Protein AF-A0A7J8HAM9-F1 (afdb_monomer_lite)

Organism: Molossus molossus (NCBI:txid27622)

Structure (mmCIF, N/CA/C/O backbone):
data_AF-A0A7J8HAM9-F1
#
_entry.id   AF-A0A7J8HAM9-F1
#
loop_
_atom_site.group_PDB
_atom_site.id
_atom_site.type_symbol
_atom_site.label_atom_id
_atom_site.label_alt_id
_atom_site.label_comp_id
_atom_site.label_asym_id
_atom_site.label_entity_id
_atom_site.label_seq_id
_atom_site.pdbx_PDB_ins_code
_atom_site.Cartn_x
_atom_site.Cartn_y
_atom_site.Cartn_z
_atom_site.occupancy
_atom_site.B_iso_or_equiv
_atom_site.auth_seq_id
_atom_site.auth_comp_id
_atom_site.auth_asym_id
_atom_site.auth_atom_id
_atom_site.pdbx_PDB_model_num
ATOM 1 N N . MET A 1 1 ? -16.760 10.855 92.119 1.00 42.69 1 MET A N 1
ATOM 2 C CA . MET A 1 1 ? -16.234 11.493 90.898 1.00 42.69 1 MET A CA 1
ATOM 3 C C . MET A 1 1 ? -17.392 11.465 89.908 1.00 42.69 1 MET A C 1
ATOM 5 O O . MET A 1 1 ? -17.588 10.435 89.283 1.00 42.69 1 MET A O 1
ATOM 9 N N . GLU A 1 2 ? -18.397 12.347 90.014 1.00 38.19 2 GLU A N 1
ATOM 10 C CA . GLU A 1 2 ? -18.371 13.800 89.677 1.00 38.19 2 GLU A CA 1
ATOM 11 C C . GLU A 1 2 ? -17.755 13.978 88.279 1.00 38.19 2 GLU A C 1
ATOM 13 O O . GLU A 1 2 ? -16.608 13.588 88.097 1.00 38.19 2 GLU A O 1
ATOM 18 N N . ASP A 1 3 ? -18.491 14.339 87.221 1.00 37.34 3 ASP A N 1
ATOM 19 C CA . ASP A 1 3 ? -19.250 15.586 86.974 1.00 37.34 3 ASP A CA 1
ATOM 20 C C . ASP A 1 3 ? -20.309 15.315 85.858 1.00 37.34 3 ASP A C 1
ATOM 22 O O . ASP A 1 3 ? -20.017 14.573 84.922 1.00 37.34 3 ASP A O 1
ATOM 26 N N . SER A 1 4 ? -21.604 15.663 85.957 1.00 40.12 4 SER A N 1
ATOM 27 C CA . SER A 1 4 ? -22.236 16.968 85.622 1.00 40.12 4 SER A CA 1
ATOM 28 C C . SER A 1 4 ? -21.723 17.568 84.291 1.00 40.12 4 SER A C 1
ATOM 30 O O . SER A 1 4 ? -20.532 17.758 84.128 1.00 40.12 4 SER A O 1
ATOM 32 N N . THR A 1 5 ? -22.495 17.954 83.264 1.00 40.59 5 THR A N 1
ATOM 33 C CA . THR A 1 5 ? -23.716 18.774 83.263 1.00 40.59 5 THR A CA 1
ATOM 34 C C . THR A 1 5 ? -24.295 18.871 81.822 1.00 40.59 5 THR A C 1
ATOM 36 O O . THR A 1 5 ? -23.540 19.082 80.880 1.00 40.59 5 THR A O 1
ATOM 39 N N . ARG A 1 6 ? -25.635 18.834 81.712 1.00 35.69 6 ARG A N 1
ATOM 40 C CA . ARG A 1 6 ? -26.544 19.753 80.970 1.00 35.69 6 ARG A CA 1
ATOM 41 C C . ARG A 1 6 ? -26.672 19.775 79.428 1.00 35.69 6 ARG A C 1
ATOM 43 O O . ARG A 1 6 ? -25.802 20.242 78.707 1.00 35.69 6 ARG A O 1
ATOM 50 N N . ASP A 1 7 ? -27.890 19.403 79.016 1.00 35.72 7 ASP A N 1
ATOM 51 C CA . ASP A 1 7 ? -28.818 19.969 78.016 1.00 35.72 7 ASP A CA 1
ATOM 52 C C . ASP A 1 7 ? -28.289 20.802 76.839 1.00 35.72 7 ASP A C 1
ATOM 54 O O . ASP A 1 7 ? -27.734 21.886 77.013 1.00 35.72 7 ASP A O 1
ATOM 58 N N . THR A 1 8 ? -28.713 20.432 75.626 1.00 34.09 8 THR A N 1
ATOM 59 C CA . THR A 1 8 ? -29.493 21.354 74.777 1.00 34.09 8 THR A CA 1
ATOM 60 C C . THR A 1 8 ? -30.215 20.614 73.653 1.00 34.09 8 THR A C 1
ATOM 62 O O . THR A 1 8 ? -29.614 19.934 72.826 1.00 34.09 8 THR A O 1
ATOM 65 N N . GLU A 1 9 ? -31.534 20.789 73.618 1.00 41.97 9 GLU A N 1
ATOM 66 C CA . GLU A 1 9 ? -32.383 20.534 72.460 1.00 41.97 9 GLU A CA 1
ATOM 67 C C . GLU A 1 9 ? -31.859 21.298 71.238 1.00 41.97 9 GLU A C 1
ATOM 69 O O . GLU A 1 9 ? -31.551 22.488 71.336 1.00 41.97 9 GLU A O 1
ATOM 74 N N . LYS A 1 10 ? -31.860 20.661 70.063 1.00 33.38 10 LYS A N 1
ATOM 75 C CA . LYS A 1 10 ? -32.144 21.355 68.803 1.00 33.38 10 LYS A CA 1
ATOM 76 C C . LYS A 1 10 ? -32.632 20.370 67.750 1.00 33.38 10 LYS A C 1
ATOM 78 O O . LYS A 1 10 ? -31.925 19.474 67.308 1.00 33.38 10 LYS A O 1
ATOM 83 N N . ALA A 1 11 ? -33.889 20.572 67.379 1.00 37.72 11 ALA A N 1
ATOM 84 C CA . ALA A 1 11 ? -34.556 19.933 66.268 1.00 37.72 11 ALA A CA 1
ATOM 85 C C . ALA A 1 11 ? -33.818 20.226 64.955 1.00 37.72 11 ALA A C 1
ATOM 87 O O . ALA A 1 11 ? -33.857 21.350 64.453 1.00 37.72 11 ALA A O 1
ATOM 88 N N . GLU A 1 12 ? -33.209 19.208 64.356 1.00 31.58 12 GLU A N 1
ATOM 89 C CA . GLU A 1 12 ? -32.809 19.272 62.955 1.00 31.58 12 GLU A CA 1
ATOM 90 C C . GLU A 1 12 ? -33.964 18.779 62.087 1.00 31.58 12 GLU A C 1
ATOM 92 O O . GLU A 1 12 ? -34.188 17.588 61.863 1.00 31.58 12 GLU A O 1
ATOM 97 N N . LYS A 1 13 ? -34.738 19.754 61.603 1.00 32.41 13 LYS A N 1
ATOM 98 C CA . LYS A 1 13 ? -35.589 19.604 60.426 1.00 32.41 13 LYS A CA 1
ATOM 99 C C . LYS A 1 13 ? -34.725 19.048 59.289 1.00 32.41 13 LYS A C 1
ATOM 101 O O . LYS A 1 13 ? -33.926 19.787 58.719 1.00 32.41 13 LYS A O 1
ATOM 106 N N . LYS A 1 14 ? -34.923 17.777 58.926 1.00 31.97 14 LYS A N 1
ATOM 107 C CA . LYS A 1 14 ? -34.474 17.242 57.636 1.00 31.97 14 LYS A CA 1
ATOM 108 C C . LYS A 1 14 ? -35.127 18.078 56.537 1.00 31.97 14 LYS A C 1
ATOM 110 O O . LYS A 1 14 ? -36.325 17.945 56.279 1.00 31.97 14 LYS A O 1
ATOM 115 N N . LYS A 1 15 ? -34.352 18.982 55.936 1.00 30.62 15 LYS A N 1
ATOM 116 C CA . LYS A 1 15 ? -34.692 19.588 54.652 1.00 30.62 15 LYS A CA 1
ATOM 117 C C . LYS A 1 15 ? -34.837 18.435 53.661 1.00 30.62 15 LYS A C 1
ATOM 119 O O . LYS A 1 15 ? -33.924 17.634 53.506 1.00 30.62 15 LYS A O 1
ATOM 124 N N . LYS A 1 16 ? -36.025 18.302 53.070 1.00 34.00 16 LYS A N 1
ATOM 125 C CA . LYS A 1 16 ? -36.176 17.565 51.820 1.00 34.00 16 LYS A CA 1
ATOM 126 C C . LYS A 1 16 ? -35.437 18.396 50.784 1.00 34.00 16 LYS A C 1
ATOM 128 O O . LYS A 1 16 ? -35.919 19.470 50.434 1.00 34.00 16 LYS A O 1
ATOM 133 N N . ASP A 1 17 ? -34.278 17.923 50.360 1.00 35.88 17 ASP A N 1
ATOM 134 C CA . ASP A 1 17 ? -33.659 18.403 49.138 1.00 35.88 17 ASP A CA 1
ATOM 135 C C . ASP A 1 17 ? -34.571 17.939 47.994 1.00 35.88 17 ASP A C 1
ATOM 137 O O . ASP A 1 17 ? -34.551 16.787 47.566 1.00 35.88 17 ASP A O 1
ATOM 141 N N . GLN A 1 18 ? -35.498 18.815 47.603 1.00 38.44 18 GLN A N 1
ATOM 142 C CA . GLN A 1 18 ? -36.056 18.793 46.260 1.00 38.44 18 GLN A CA 1
ATOM 143 C C . GLN A 1 18 ? -34.901 19.200 45.349 1.00 38.44 18 GLN A C 1
ATOM 145 O O . GLN A 1 18 ? -34.591 20.382 45.229 1.00 38.44 18 GLN A O 1
ATOM 150 N N . GLU A 1 19 ? -34.210 18.216 44.777 1.00 41.41 19 GLU A N 1
ATOM 151 C CA . GLU A 1 19 ? -33.471 18.453 43.543 1.00 41.41 19 GLU A CA 1
ATOM 152 C C . GLU A 1 19 ? -34.518 18.776 42.478 1.00 41.41 19 GLU A C 1
ATOM 154 O O . GLU A 1 19 ? -35.181 17.889 41.936 1.00 41.41 19 GLU A O 1
ATOM 159 N N . ASP A 1 20 ? -34.728 20.072 42.251 1.00 40.44 20 ASP A N 1
ATOM 160 C CA . ASP A 1 20 ? -35.419 20.541 41.062 1.00 40.44 20 ASP A CA 1
ATOM 161 C C . ASP A 1 20 ? -34.669 19.992 39.837 1.00 40.44 20 ASP A C 1
ATOM 163 O O . ASP A 1 20 ? -33.429 20.010 39.821 1.00 40.44 20 ASP A O 1
ATOM 167 N N . PRO A 1 21 ? -35.376 19.484 38.810 1.00 50.94 21 PRO A N 1
ATOM 168 C CA . PRO A 1 21 ? -34.732 19.069 37.578 1.00 50.94 21 PRO A CA 1
ATOM 169 C C . PRO A 1 21 ? -33.928 20.254 37.054 1.00 50.94 21 PRO A C 1
ATOM 171 O O . PRO A 1 21 ? -34.461 21.355 36.907 1.00 50.94 21 PRO A O 1
ATOM 174 N N . VAL A 1 22 ? -32.639 20.038 36.794 1.00 46.47 22 VAL A N 1
ATOM 175 C CA . VAL A 1 22 ? -31.820 21.008 36.072 1.00 46.47 22 VAL A CA 1
ATOM 176 C C . VAL A 1 22 ? -32.356 21.048 34.647 1.00 46.47 22 VAL A C 1
ATOM 178 O O . VAL A 1 22 ? -31.882 20.342 33.758 1.00 46.47 22 VAL A O 1
ATOM 181 N N . ASP A 1 23 ? -33.391 21.855 34.444 1.00 46.25 23 ASP A N 1
ATOM 182 C CA . ASP A 1 23 ? -33.820 22.268 33.128 1.00 46.25 23 ASP A CA 1
ATOM 183 C C . ASP A 1 23 ? -32.661 23.077 32.557 1.00 46.25 23 ASP A C 1
ATOM 185 O O . ASP A 1 23 ? -32.348 24.184 33.004 1.00 46.25 23 ASP A O 1
ATOM 189 N N . ALA A 1 24 ? -31.965 22.483 31.590 1.00 43.94 24 ALA A N 1
ATOM 190 C CA . ALA A 1 24 ? -31.035 23.212 30.757 1.00 43.94 24 ALA A CA 1
ATOM 191 C C . ALA A 1 24 ? -31.836 24.318 30.061 1.00 43.94 24 ALA A C 1
ATOM 193 O O . ALA A 1 24 ? -32.532 24.074 29.076 1.00 43.94 24 ALA A O 1
ATOM 194 N N . ILE A 1 25 ? -31.772 25.534 30.607 1.00 48.38 25 ILE A N 1
ATOM 195 C CA . ILE A 1 25 ? -32.298 26.730 29.960 1.00 48.38 25 ILE A CA 1
ATOM 196 C C . ILE A 1 25 ? -31.414 26.953 28.735 1.00 48.38 25 ILE A C 1
ATOM 198 O O . ILE A 1 25 ? -30.360 27.587 28.801 1.00 48.38 25 ILE A O 1
ATOM 202 N N . ALA A 1 26 ? -31.825 26.363 27.614 1.00 46.47 26 ALA A N 1
ATOM 203 C CA . ALA A 1 26 ? -31.306 26.730 26.314 1.00 46.47 26 ALA A CA 1
ATOM 204 C C . ALA A 1 26 ? -31.593 28.228 26.108 1.00 46.47 26 ALA A C 1
ATOM 206 O O . ALA A 1 26 ? -32.673 28.696 26.493 1.00 46.47 26 ALA A O 1
ATOM 207 N N . PRO A 1 27 ? -30.655 29.003 25.536 1.00 46.44 27 PRO A N 1
ATOM 208 C CA . PRO A 1 27 ? -30.905 30.397 25.213 1.00 46.44 27 PRO A CA 1
ATOM 209 C C . PRO A 1 27 ? -32.194 30.495 24.397 1.00 46.44 27 PRO A C 1
ATOM 211 O O . PRO A 1 27 ? -32.297 29.894 23.328 1.00 46.44 27 PRO A O 1
ATOM 214 N N . ALA A 1 28 ? -33.179 31.242 24.894 1.00 44.94 28 ALA A N 1
ATOM 215 C CA . ALA A 1 28 ? -34.362 31.591 24.124 1.00 44.94 28 ALA A CA 1
ATOM 216 C C . ALA A 1 28 ? -33.941 32.597 23.049 1.00 44.94 28 ALA A C 1
ATOM 218 O O . ALA A 1 28 ? -34.131 33.805 23.190 1.00 44.94 28 ALA A O 1
ATOM 219 N N . ILE A 1 29 ? -33.304 32.108 21.984 1.00 45.91 29 ILE A N 1
ATOM 220 C CA . ILE A 1 29 ? -33.153 32.900 20.776 1.00 45.91 29 ILE A CA 1
ATOM 221 C C . ILE A 1 29 ? -34.553 32.937 20.164 1.00 45.91 29 ILE A C 1
ATOM 223 O O . ILE A 1 29 ? -35.005 31.989 19.525 1.00 45.91 29 ILE A O 1
ATOM 227 N N . ASN A 1 30 ? -35.286 34.011 20.451 1.00 47.69 30 ASN A N 1
ATOM 228 C CA . ASN A 1 30 ? -36.550 34.326 19.802 1.00 47.69 30 ASN A CA 1
ATOM 229 C C . ASN A 1 30 ? -36.269 34.674 18.325 1.00 47.69 30 ASN A C 1
ATOM 231 O O . ASN A 1 30 ? -36.188 35.842 17.967 1.00 47.69 30 ASN A O 1
ATOM 235 N N . ILE A 1 31 ? -36.037 33.656 17.487 1.00 51.62 31 ILE A N 1
ATOM 236 C CA . ILE A 1 31 ? -35.823 33.779 16.027 1.00 51.62 31 ILE A CA 1
ATOM 237 C C . ILE A 1 31 ? -37.159 33.634 15.273 1.00 51.62 31 ILE A C 1
ATOM 239 O O . ILE A 1 31 ? -37.212 33.756 14.054 1.00 51.62 31 ILE A O 1
ATOM 243 N N . GLN A 1 32 ? -38.280 33.402 15.967 1.00 51.34 32 GLN A N 1
ATOM 244 C CA . GLN A 1 32 ? -39.583 33.300 15.297 1.00 51.34 32 GLN A CA 1
ATOM 245 C C . GLN A 1 32 ? -39.976 34.605 14.585 1.00 51.34 32 GLN A C 1
ATOM 247 O O . GLN A 1 32 ? -40.635 34.551 13.549 1.00 51.34 32 GLN A O 1
ATOM 252 N N . ASP A 1 33 ? -39.490 35.758 15.059 1.00 48.19 33 ASP A N 1
ATOM 253 C CA . ASP A 1 33 ? -39.736 37.054 14.416 1.00 48.19 33 ASP A CA 1
ATOM 254 C C . ASP A 1 33 ? -38.999 37.221 13.065 1.00 48.19 33 ASP A C 1
ATOM 256 O O . ASP A 1 33 ? -39.434 38.013 12.229 1.00 48.19 33 ASP A O 1
ATOM 260 N N . GLU A 1 34 ? -37.937 36.448 12.789 1.00 50.53 34 GLU A N 1
ATOM 261 C CA . GLU A 1 34 ? -37.230 36.463 11.492 1.00 50.53 34 GLU A CA 1
ATOM 262 C C . GLU A 1 34 ? -37.712 35.382 10.510 1.00 50.53 34 GLU A C 1
ATOM 264 O O . GLU A 1 34 ? -37.498 35.523 9.307 1.00 50.53 34 GLU A O 1
ATOM 269 N N . GLN A 1 35 ? -38.427 34.347 10.974 1.00 52.91 35 GLN A N 1
ATOM 270 C CA . GLN A 1 35 ? -38.908 33.242 10.124 1.00 52.91 35 GLN A CA 1
ATOM 271 C C . GLN A 1 35 ? -39.905 33.682 9.034 1.00 52.91 35 GLN A C 1
ATOM 273 O O . GLN A 1 35 ? -40.082 32.977 8.042 1.00 52.91 35 GLN A O 1
ATOM 278 N N . PHE A 1 36 ? -40.536 34.852 9.186 1.00 49.66 36 PHE A N 1
ATOM 279 C CA . PHE A 1 36 ? -41.524 35.382 8.237 1.00 49.66 36 PHE A CA 1
ATOM 280 C C . PHE A 1 36 ? -41.004 36.512 7.339 1.00 49.66 36 PHE A C 1
ATOM 282 O O . PHE A 1 36 ? -41.727 36.965 6.445 1.00 49.66 36 PHE A O 1
ATOM 289 N N . ALA A 1 37 ? -39.763 36.970 7.527 1.00 58.84 37 ALA A N 1
ATOM 290 C CA . ALA A 1 37 ? -39.162 37.948 6.631 1.00 58.84 37 ALA A CA 1
ATOM 291 C C . ALA A 1 37 ? -38.675 37.237 5.360 1.00 58.84 37 ALA A C 1
ATOM 293 O O . ALA A 1 37 ? -37.801 36.374 5.409 1.00 58.84 37 ALA A O 1
ATOM 294 N N . GLY A 1 38 ? -39.230 37.589 4.196 1.00 67.31 38 GLY A N 1
ATOM 295 C CA . GLY A 1 38 ? -38.751 37.045 2.926 1.00 67.31 38 GLY A CA 1
ATOM 296 C C . GLY A 1 38 ? -37.243 37.277 2.772 1.00 67.31 38 GLY A C 1
ATOM 297 O O . GLY A 1 38 ? -36.749 38.358 3.081 1.00 67.31 38 GLY A O 1
ATOM 298 N N . LEU A 1 39 ? -36.497 36.294 2.257 1.00 71.00 39 LEU A N 1
ATOM 299 C CA . LEU A 1 39 ? -35.034 36.376 2.086 1.00 71.00 39 LEU A CA 1
ATOM 300 C C . LEU A 1 39 ? -34.563 37.682 1.414 1.00 71.00 39 LEU A C 1
ATOM 302 O O . LEU A 1 39 ? -33.474 38.178 1.699 1.00 71.00 39 LEU A O 1
ATOM 306 N N . SER A 1 40 ? -35.401 38.273 0.557 1.00 67.69 40 SER A N 1
ATOM 307 C CA . SER A 1 40 ? -35.158 39.544 -0.130 1.00 67.69 40 SER A CA 1
ATOM 308 C C . SER A 1 40 ? -35.156 40.782 0.766 1.00 67.69 40 SER A C 1
ATOM 310 O O . SER A 1 40 ? -34.598 41.793 0.359 1.00 67.69 40 SER A O 1
ATOM 312 N N . THR A 1 41 ? -35.782 40.737 1.944 1.00 76.19 41 THR A N 1
ATOM 313 C CA . THR A 1 41 ? -35.807 41.848 2.910 1.00 76.19 41 THR A CA 1
ATOM 314 C C . THR A 1 41 ? -34.713 41.728 3.964 1.00 76.19 41 THR A C 1
ATOM 316 O O . THR A 1 41 ? -34.580 42.615 4.806 1.00 76.19 41 THR A O 1
ATOM 319 N N . THR A 1 42 ? -33.916 40.655 3.924 1.00 82.06 42 THR A N 1
ATOM 320 C CA . THR A 1 42 ? -32.816 40.466 4.869 1.00 82.06 42 THR A CA 1
ATOM 321 C C . THR A 1 42 ? -31.765 41.573 4.703 1.00 82.06 42 THR A C 1
ATOM 323 O O . THR A 1 42 ? -31.442 41.969 3.574 1.00 82.06 42 THR A O 1
ATOM 326 N N . PRO 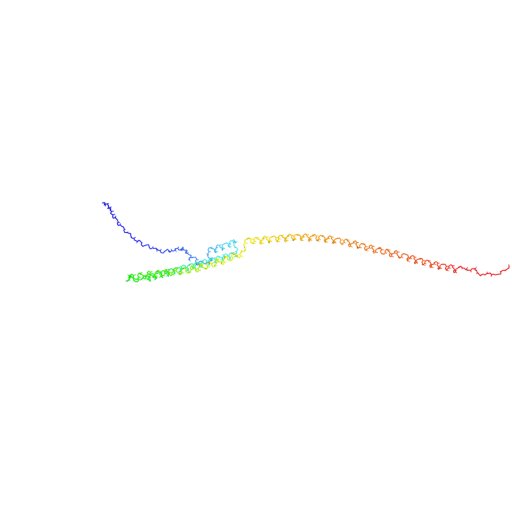A 1 43 ? -31.168 42.067 5.805 1.00 84.44 43 PRO A N 1
ATOM 327 C CA . PRO A 1 43 ? -30.090 43.057 5.751 1.00 84.44 43 PRO A CA 1
ATOM 328 C C . PRO A 1 43 ? -28.931 42.630 4.841 1.00 84.44 43 PRO A C 1
ATOM 330 O O . PRO A 1 43 ? -28.329 43.459 4.158 1.00 84.44 43 PRO A O 1
ATOM 333 N N . ALA A 1 44 ? -28.664 41.322 4.775 1.00 85.44 44 ALA A N 1
ATOM 334 C CA . ALA A 1 44 ? -27.671 40.740 3.884 1.00 85.44 44 ALA A CA 1
ATOM 335 C C . ALA A 1 44 ? -28.013 40.972 2.403 1.00 85.44 44 ALA A C 1
ATOM 337 O O . ALA A 1 44 ? -27.170 41.470 1.659 1.00 85.44 44 ALA A O 1
ATOM 338 N N . PHE A 1 45 ? -29.243 40.681 1.961 1.00 87.12 45 PHE A N 1
ATOM 339 C CA . PHE A 1 45 ? -29.653 40.925 0.573 1.00 87.12 45 PHE A CA 1
ATOM 340 C C . PHE A 1 45 ? -29.652 42.417 0.225 1.00 87.12 45 PHE A C 1
ATOM 342 O O . PHE A 1 45 ? -29.193 42.778 -0.862 1.00 87.12 45 PHE A O 1
ATOM 349 N N . ASN A 1 46 ? -30.089 43.280 1.146 1.00 87.00 46 ASN A N 1
ATOM 350 C CA . ASN A 1 46 ? -30.076 44.733 0.955 1.00 87.00 46 ASN A CA 1
ATOM 351 C C . ASN A 1 46 ? -28.648 45.273 0.760 1.00 87.00 46 ASN A C 1
ATOM 353 O O . ASN A 1 46 ? -28.394 46.005 -0.196 1.00 87.00 46 ASN A O 1
ATOM 357 N N . CYS A 1 47 ? -27.693 44.833 1.586 1.00 87.25 47 CYS A N 1
ATOM 358 C CA . CYS A 1 47 ? -26.280 45.203 1.456 1.00 87.25 47 CYS A CA 1
ATOM 359 C C . CYS A 1 47 ? -25.677 44.727 0.122 1.00 87.25 47 CYS A C 1
ATOM 361 O O . CYS A 1 47 ? -24.957 45.463 -0.556 1.00 87.25 47 CYS A O 1
ATOM 363 N N . LEU A 1 48 ? -26.014 43.508 -0.309 1.00 88.06 48 LEU A N 1
ATOM 364 C CA . LEU A 1 48 ? -25.564 42.977 -1.595 1.00 88.06 48 LEU A CA 1
ATOM 365 C C . LEU A 1 48 ? -26.116 43.773 -2.787 1.00 88.06 48 LEU A C 1
ATOM 367 O O . LEU A 1 48 ? -25.400 44.000 -3.766 1.00 88.06 48 LEU A O 1
ATOM 371 N N . HIS A 1 49 ? -27.372 44.212 -2.704 1.00 88.44 49 HIS A N 1
ATOM 372 C CA . HIS A 1 49 ? -27.992 45.072 -3.708 1.00 88.44 49 HIS A CA 1
ATOM 373 C C . HIS A 1 49 ? -27.347 46.459 -3.772 1.00 88.44 49 HIS A C 1
ATOM 375 O O . HIS A 1 49 ? -27.081 46.946 -4.872 1.00 88.44 49 HIS A O 1
ATOM 381 N N . GLU A 1 50 ? -27.040 47.064 -2.625 1.00 90.88 50 GLU A N 1
ATOM 382 C CA . GLU A 1 50 ? -26.350 48.354 -2.541 1.00 90.88 50 GLU A CA 1
ATOM 383 C C . GLU A 1 50 ? -24.945 48.286 -3.161 1.00 90.88 50 GLU A C 1
ATOM 385 O O . GLU A 1 50 ? -24.598 49.103 -4.014 1.00 90.88 50 GLU A O 1
ATOM 390 N N . LEU A 1 51 ? -24.157 47.255 -2.835 1.00 87.88 51 LEU A N 1
ATOM 391 C CA . LEU A 1 51 ? -22.812 47.061 -3.396 1.00 87.88 51 LEU A CA 1
ATOM 392 C C . LEU A 1 51 ? -22.814 46.871 -4.920 1.00 87.88 51 LEU A C 1
ATOM 394 O O . LEU A 1 51 ? -21.892 47.328 -5.603 1.00 87.88 51 LEU A O 1
ATOM 398 N N . HIS A 1 52 ? -23.844 46.218 -5.459 1.00 88.12 52 HIS A N 1
ATOM 399 C CA . HIS A 1 52 ? -24.045 46.112 -6.902 1.00 88.12 52 HIS A CA 1
ATOM 400 C C . HIS A 1 52 ? -24.457 47.456 -7.521 1.00 88.12 52 HIS A C 1
ATOM 402 O O . HIS A 1 52 ? -23.921 47.831 -8.561 1.00 88.12 52 HIS A O 1
ATOM 408 N N . ALA A 1 53 ? -25.352 48.212 -6.875 1.00 90.25 53 ALA A N 1
ATOM 409 C CA . ALA A 1 53 ? -25.769 49.538 -7.341 1.00 90.25 53 ALA A CA 1
ATOM 410 C C . ALA A 1 53 ? -24.601 50.544 -7.363 1.00 90.25 53 ALA A C 1
ATOM 412 O O . ALA A 1 53 ? -24.514 51.369 -8.268 1.00 90.25 53 ALA A O 1
ATOM 413 N N . MET A 1 54 ? -23.657 50.424 -6.424 1.00 89.75 54 MET A N 1
ATOM 414 C CA . MET A 1 54 ? -22.403 51.190 -6.401 1.00 89.75 54 MET A CA 1
ATOM 415 C C . MET A 1 54 ? -21.367 50.733 -7.450 1.00 89.75 54 MET A C 1
ATOM 417 O O . MET A 1 54 ? -20.262 51.272 -7.485 1.00 89.75 54 MET A O 1
ATOM 421 N N . GLY A 1 55 ? -21.662 49.706 -8.257 1.00 84.69 55 GLY A N 1
ATOM 422 C CA . GLY A 1 55 ? -20.749 49.155 -9.265 1.00 84.69 55 GLY A CA 1
ATOM 423 C C . GLY A 1 55 ? -19.554 48.374 -8.702 1.00 84.69 55 GLY A C 1
ATOM 424 O O . GLY A 1 55 ? -18.674 47.975 -9.460 1.00 84.69 55 GLY A O 1
ATOM 425 N N . LYS A 1 56 ? -19.505 48.129 -7.383 1.00 88.25 56 LYS A N 1
ATOM 426 C CA . LYS A 1 56 ? -18.405 47.405 -6.715 1.00 88.25 56 LYS A CA 1
ATOM 427 C C . LYS A 1 56 ? -18.503 45.887 -6.878 1.00 88.25 56 LYS A C 1
ATOM 429 O O . LYS A 1 56 ? -17.530 45.178 -6.634 1.00 88.25 56 LYS A O 1
ATOM 434 N N . LEU A 1 57 ? -19.676 45.385 -7.263 1.00 86.19 57 LEU A N 1
ATOM 435 C CA . LEU A 1 57 ? -19.967 43.963 -7.399 1.00 86.19 57 LEU A CA 1
ATOM 436 C C . LEU A 1 57 ? -20.552 43.680 -8.786 1.00 86.19 57 LEU A C 1
ATOM 438 O O . LEU A 1 57 ? -21.553 44.278 -9.169 1.00 86.19 57 LEU A O 1
ATOM 442 N N . ALA A 1 58 ? -19.958 42.744 -9.528 1.00 90.69 58 ALA A N 1
ATOM 443 C CA . ALA A 1 58 ? -20.518 42.277 -10.795 1.00 90.69 58 ALA A CA 1
ATOM 444 C C . ALA A 1 58 ? -21.809 41.468 -10.563 1.00 90.69 58 ALA A C 1
ATOM 446 O O . ALA A 1 58 ? -21.906 40.712 -9.593 1.00 90.69 58 ALA A O 1
ATOM 447 N N . GLY A 1 59 ? -22.781 41.565 -11.476 1.00 88.00 59 GLY A N 1
ATOM 448 C CA . GLY A 1 59 ? -24.078 40.882 -11.350 1.00 88.00 59 GLY A CA 1
ATOM 449 C C . GLY A 1 59 ? -23.981 39.355 -11.217 1.00 88.00 59 GLY A C 1
ATOM 450 O O . GLY A 1 59 ? -24.737 38.749 -10.459 1.00 88.00 59 GLY A O 1
ATOM 451 N N . THR A 1 60 ? -22.997 38.726 -11.867 1.00 89.06 60 THR A N 1
ATOM 452 C CA . THR A 1 60 ? -22.716 37.285 -11.719 1.00 89.06 60 THR A CA 1
ATOM 453 C C . THR A 1 60 ? -22.295 36.929 -10.293 1.00 89.06 60 THR A C 1
ATOM 455 O O . THR A 1 60 ? -22.776 35.949 -9.726 1.00 89.06 60 THR A O 1
ATOM 458 N N . ARG A 1 61 ? -21.453 37.766 -9.673 1.00 88.62 61 ARG A N 1
ATOM 459 C CA . ARG A 1 61 ? -20.992 37.587 -8.292 1.00 88.62 61 ARG A CA 1
ATOM 460 C C . ARG A 1 61 ? -22.097 37.872 -7.273 1.00 88.62 61 ARG A C 1
ATOM 462 O O . ARG A 1 61 ? -22.156 37.195 -6.251 1.00 88.62 61 ARG A O 1
ATOM 469 N N . LEU A 1 62 ? -22.990 38.821 -7.563 1.00 91.25 62 LEU A N 1
ATOM 470 C CA . LEU A 1 62 ? -24.202 39.067 -6.776 1.00 91.25 62 LEU A CA 1
ATOM 471 C C . LEU A 1 62 ? -25.105 37.826 -6.742 1.00 91.25 62 LEU A C 1
ATOM 473 O O . LEU A 1 62 ? -25.543 37.419 -5.668 1.00 91.25 62 LEU A O 1
ATOM 477 N N . ALA A 1 63 ? -25.365 37.219 -7.903 1.00 88.94 63 ALA A N 1
ATOM 478 C CA . ALA A 1 63 ? -26.193 36.019 -8.001 1.00 88.94 63 ALA A CA 1
ATOM 479 C C . ALA A 1 63 ? -25.572 34.834 -7.241 1.00 88.94 63 ALA A C 1
ATOM 481 O O . ALA A 1 63 ? -26.261 34.167 -6.472 1.00 88.94 63 ALA A O 1
ATOM 482 N N . GLU A 1 64 ? -24.260 34.625 -7.386 1.00 92.69 64 GLU A N 1
ATOM 483 C CA . GLU A 1 64 ? -23.524 33.591 -6.649 1.00 92.69 64 GLU A CA 1
ATOM 484 C C . GLU A 1 64 ? -23.619 33.794 -5.128 1.00 92.69 64 GLU A C 1
ATOM 486 O O . GLU A 1 64 ? -23.867 32.846 -4.383 1.00 92.69 64 GLU A O 1
ATOM 491 N N . LEU A 1 65 ? -23.443 35.029 -4.649 1.00 91.88 65 LEU A N 1
ATOM 492 C CA . LEU A 1 65 ? -23.444 35.325 -3.218 1.00 91.88 65 LEU A CA 1
ATOM 493 C C . LEU A 1 65 ? -24.847 35.215 -2.605 1.00 91.88 65 LEU A C 1
ATOM 495 O O . LEU A 1 65 ? -24.989 34.710 -1.493 1.00 91.88 65 LEU A O 1
ATOM 499 N N . LYS A 1 66 ? -25.889 35.577 -3.361 1.00 91.56 66 LYS A N 1
ATOM 500 C CA . LYS A 1 66 ? -27.287 35.321 -2.988 1.00 91.56 66 LYS A CA 1
ATOM 501 C C . LYS A 1 66 ? -27.613 33.835 -2.915 1.00 91.56 66 LYS A C 1
ATOM 503 O O . LYS A 1 66 ? -28.271 33.414 -1.968 1.00 91.56 66 LYS A O 1
ATOM 508 N N . ALA A 1 67 ? -27.142 33.042 -3.879 1.00 91.19 67 ALA A N 1
ATOM 509 C CA . ALA A 1 67 ? -27.332 31.594 -3.867 1.00 91.19 67 ALA A CA 1
ATOM 510 C C . ALA A 1 67 ? -26.653 30.955 -2.644 1.00 91.19 67 ALA A C 1
ATOM 512 O O . ALA A 1 67 ? -27.273 30.156 -1.946 1.00 91.19 67 ALA A O 1
ATOM 513 N N . LYS A 1 68 ? -25.417 31.369 -2.326 1.00 92.75 68 LYS A N 1
ATOM 514 C CA . LYS A 1 68 ? -24.701 30.911 -1.123 1.00 92.75 68 LYS A CA 1
ATOM 515 C C . LYS A 1 68 ? -25.414 31.302 0.169 1.00 92.75 68 LYS A C 1
ATOM 517 O O . LYS A 1 68 ? -25.541 30.466 1.054 1.00 92.75 68 LYS A O 1
ATOM 522 N N . TYR A 1 69 ? -25.888 32.544 0.274 1.00 91.62 69 TYR A N 1
ATOM 523 C CA . TYR A 1 69 ? -26.631 32.993 1.452 1.00 91.62 69 TYR A CA 1
ATOM 524 C C . TYR A 1 69 ? -27.951 32.235 1.618 1.00 91.62 69 TYR A C 1
ATOM 526 O O . TYR A 1 69 ? -28.266 31.819 2.723 1.00 91.62 69 TYR A O 1
ATOM 534 N N . THR A 1 70 ? -28.686 32.012 0.525 1.00 90.81 70 THR A N 1
ATOM 535 C CA . THR A 1 70 ? -29.937 31.236 0.543 1.00 90.81 70 THR A CA 1
ATOM 536 C C . THR A 1 70 ? -29.675 29.811 1.026 1.00 90.81 70 THR A C 1
ATOM 538 O O . THR A 1 70 ? -30.288 29.369 1.985 1.00 90.81 70 THR A O 1
ATOM 541 N N . SER A 1 71 ? -28.671 29.135 0.457 1.00 93.44 71 SER A N 1
ATOM 542 C CA . SER A 1 71 ? -28.278 27.788 0.888 1.00 93.44 71 SER A CA 1
ATOM 543 C C . SER A 1 71 ? -27.863 27.732 2.361 1.00 93.44 71 SER A C 1
ATOM 545 O O . SER A 1 71 ? -28.211 26.778 3.058 1.00 93.44 71 SER A O 1
ATOM 547 N N . LEU A 1 72 ? -27.133 28.740 2.849 1.00 92.31 72 LEU A N 1
ATOM 548 C CA . LEU A 1 72 ? -26.766 28.827 4.259 1.00 92.31 72 LEU A CA 1
ATOM 549 C C . LEU A 1 72 ? -28.003 29.019 5.142 1.00 92.31 72 LEU A C 1
ATOM 551 O O . LEU A 1 72 ? -28.144 28.313 6.133 1.00 92.31 72 LEU A O 1
ATOM 555 N N . HIS A 1 73 ? -28.898 29.934 4.771 1.00 91.19 73 HIS A N 1
ATOM 556 C CA . HIS A 1 73 ? -30.142 30.182 5.492 1.00 91.19 73 HIS A CA 1
ATOM 557 C C . HIS A 1 73 ? -31.001 28.914 5.578 1.00 91.19 73 HIS A C 1
ATOM 559 O O . HIS A 1 73 ? -31.398 28.526 6.672 1.00 91.19 73 HIS A O 1
ATOM 565 N N . ASP A 1 74 ? -31.202 28.209 4.463 1.00 91.69 74 ASP A N 1
ATOM 566 C CA . ASP A 1 74 ? -31.967 26.956 4.423 1.00 91.69 74 ASP A CA 1
ATOM 567 C C . ASP A 1 74 ? -31.325 25.866 5.300 1.00 91.69 74 ASP A C 1
ATOM 569 O O . ASP A 1 74 ? -32.012 25.102 5.983 1.00 91.69 74 ASP A O 1
ATOM 573 N N . THR A 1 75 ? -29.989 25.817 5.337 1.00 93.44 75 THR A N 1
ATOM 574 C CA . THR A 1 75 ? -29.248 24.899 6.216 1.00 93.44 75 THR A CA 1
ATOM 575 C C . THR A 1 75 ? -29.454 25.253 7.689 1.00 93.44 75 THR A C 1
ATOM 577 O O . THR A 1 75 ? -29.671 24.366 8.510 1.00 93.44 75 THR A O 1
ATOM 580 N N . VAL A 1 76 ? -29.408 26.540 8.043 1.00 92.69 76 VAL A N 1
ATOM 581 C CA . VAL A 1 76 ? -29.630 27.001 9.421 1.00 92.69 76 VAL A CA 1
ATOM 582 C C . VAL A 1 76 ? -31.059 26.700 9.862 1.00 92.69 76 VAL A C 1
ATOM 584 O O . VAL A 1 76 ? -31.240 26.111 10.923 1.00 92.69 76 VAL A O 1
ATOM 587 N N . VAL A 1 77 ? -32.055 27.023 9.033 1.00 90.12 77 VAL A N 1
ATOM 588 C CA . VAL A 1 77 ? -33.471 26.755 9.325 1.00 90.12 77 VAL A CA 1
ATOM 589 C C . VAL A 1 77 ? -33.716 25.258 9.506 1.00 90.12 77 VAL A C 1
ATOM 591 O O . VAL A 1 77 ? -34.239 24.851 10.539 1.00 90.12 77 VAL A O 1
ATOM 594 N N . SER A 1 78 ? -33.265 24.417 8.570 1.00 94.44 78 SER A N 1
ATOM 595 C CA . SER A 1 78 ? -33.432 22.958 8.686 1.00 94.44 78 SER A CA 1
ATOM 596 C C . SER A 1 78 ? -32.704 22.363 9.896 1.00 94.44 78 SER A C 1
ATOM 598 O O . SER A 1 78 ? -33.220 21.450 10.541 1.00 94.44 78 SER A O 1
ATOM 600 N N . THR A 1 79 ? -31.532 22.898 10.255 1.00 94.50 79 THR A N 1
ATOM 601 C CA . THR A 1 79 ? -30.803 22.472 11.460 1.00 94.50 79 THR A CA 1
ATOM 602 C C . THR A 1 79 ? -31.573 22.845 12.725 1.00 94.50 79 THR A C 1
ATOM 604 O O . THR A 1 79 ? -31.715 22.009 13.612 1.00 94.50 79 THR A O 1
ATOM 607 N N . GLN A 1 80 ? -32.118 24.060 12.795 1.00 92.19 80 GLN A N 1
ATOM 608 C CA . GLN A 1 80 ? -32.925 24.519 13.928 1.00 92.19 80 GLN A CA 1
ATOM 609 C C . GLN A 1 80 ? -34.226 23.722 14.065 1.00 92.19 80 GLN A C 1
ATOM 611 O O . GLN A 1 80 ? -34.585 23.306 15.164 1.00 92.19 80 GLN A O 1
ATOM 616 N N . GLU A 1 81 ? -34.921 23.451 12.960 1.00 94.12 81 GLU A N 1
ATOM 617 C CA . GLU A 1 81 ? -36.109 22.593 12.961 1.00 94.12 81 GLU A CA 1
ATOM 618 C C . GLU A 1 81 ? -35.775 21.179 13.456 1.00 94.12 81 GLU A C 1
ATOM 620 O O . GLU A 1 81 ? -36.494 20.630 14.296 1.00 94.12 81 GLU A O 1
ATOM 625 N N . SER A 1 82 ? -34.656 20.605 12.997 1.00 95.56 82 SER A N 1
ATOM 626 C CA . SER A 1 82 ? -34.170 19.308 13.476 1.00 95.56 82 SER A CA 1
ATOM 627 C C . SER A 1 82 ? -33.805 19.340 14.961 1.00 95.56 82 SER A C 1
ATOM 629 O O . SER A 1 82 ? -34.084 18.376 15.672 1.00 95.56 82 SER A O 1
ATOM 631 N N . GLU A 1 83 ? -33.186 20.416 15.448 1.00 94.12 83 GLU A N 1
ATOM 632 C CA . GLU A 1 83 ? -32.851 20.594 16.863 1.00 94.12 83 GLU A CA 1
ATOM 633 C C . GLU A 1 83 ? -34.119 20.622 17.722 1.00 94.12 83 GLU A C 1
ATOM 635 O O . GLU A 1 83 ? -34.225 19.871 18.691 1.00 94.12 83 GLU A O 1
ATOM 640 N N . VAL A 1 84 ? -35.127 21.404 17.326 1.00 94.25 84 VAL A N 1
ATOM 641 C CA . VAL A 1 84 ? -36.417 21.466 18.029 1.00 94.25 84 VAL A CA 1
ATOM 642 C C . VAL A 1 84 ? -37.089 20.090 18.073 1.00 94.25 84 VAL A C 1
ATOM 644 O O . VAL A 1 84 ? -37.577 19.678 19.128 1.00 94.25 84 VAL A O 1
ATOM 647 N N . GLN A 1 85 ? -37.083 19.343 16.965 1.00 95.75 85 GLN A N 1
ATOM 648 C CA . GLN A 1 85 ? -37.633 17.981 16.923 1.00 95.75 85 GLN A CA 1
ATOM 649 C C . GLN A 1 85 ? -36.874 17.012 17.840 1.00 95.75 85 GLN A C 1
ATOM 651 O O . GLN A 1 85 ? -37.492 16.192 18.531 1.00 95.75 85 GLN A O 1
ATOM 656 N N . LEU A 1 86 ? -35.543 17.107 17.879 1.00 96.19 86 LEU A N 1
ATOM 657 C CA . LEU A 1 86 ? -34.710 16.301 18.770 1.00 96.19 86 LEU A CA 1
ATOM 658 C C . LEU A 1 86 ? -34.986 16.630 20.238 1.00 96.19 86 LEU A C 1
ATOM 660 O O . LEU A 1 86 ? -35.137 15.711 21.039 1.00 96.19 86 LEU A O 1
ATOM 664 N N . LEU A 1 87 ? -35.135 17.909 20.588 1.00 96.56 87 LEU A N 1
ATOM 665 C CA . LEU A 1 87 ? -35.470 18.338 21.948 1.00 96.56 87 LEU A CA 1
ATOM 666 C C . LEU A 1 87 ? -36.859 17.846 22.380 1.00 96.56 87 LEU A C 1
ATOM 668 O O . LEU A 1 87 ? -37.017 17.336 23.491 1.00 96.56 87 LEU A O 1
ATOM 672 N N . GLN A 1 88 ? -37.860 17.921 21.499 1.00 95.94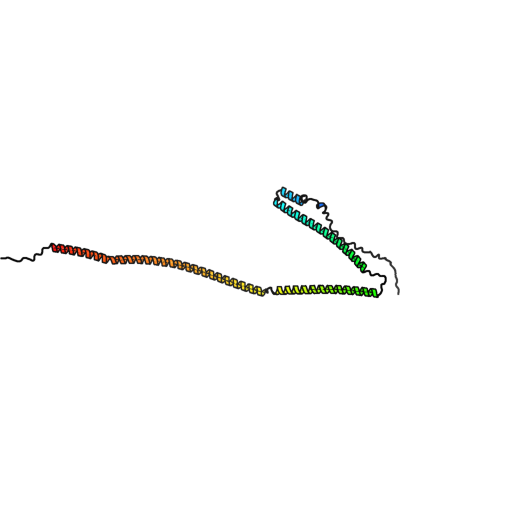 88 GLN A N 1
ATOM 673 C CA . GLN A 1 88 ? -39.190 17.362 21.766 1.00 95.94 88 GLN A CA 1
ATOM 674 C C . GLN A 1 88 ? -39.143 15.841 21.965 1.00 95.94 88 GLN A C 1
ATOM 676 O O . GLN A 1 88 ? -39.785 15.309 22.874 1.00 95.94 88 GLN A O 1
ATOM 681 N N . SER A 1 89 ? -38.351 15.142 21.148 1.00 96.38 89 SER A N 1
ATOM 682 C CA . SER A 1 89 ? -38.149 13.696 21.271 1.00 96.38 89 SER A CA 1
ATOM 683 C C . SER A 1 89 ? -37.455 13.339 22.585 1.00 96.38 89 SER A C 1
ATOM 685 O O . SER A 1 89 ? -37.914 12.446 23.294 1.00 96.38 89 SER A O 1
ATOM 687 N N . ALA A 1 90 ? -36.403 14.075 22.955 1.00 94.94 90 ALA A N 1
ATOM 688 C CA . ALA A 1 90 ? -35.695 13.901 24.218 1.00 94.94 90 ALA A CA 1
ATOM 689 C C . ALA A 1 90 ? -36.635 14.080 25.417 1.00 94.94 90 ALA A C 1
ATOM 691 O O . ALA A 1 90 ? -36.671 13.217 26.290 1.00 94.94 90 ALA A O 1
ATOM 692 N N . LYS A 1 91 ? -37.467 15.132 25.421 1.00 97.19 91 LYS A N 1
ATOM 693 C CA . LYS A 1 91 ? -38.474 15.348 26.470 1.00 97.19 91 LYS A CA 1
ATOM 694 C C . LYS A 1 91 ? -39.432 14.159 26.593 1.00 97.19 91 LYS A C 1
ATOM 696 O O . LYS A 1 91 ? -39.616 13.628 27.686 1.00 97.19 91 LYS A O 1
ATOM 701 N N . ARG A 1 92 ? -39.987 13.696 25.468 1.00 97.50 92 ARG A N 1
ATOM 702 C CA . ARG A 1 92 ? -40.897 12.541 25.434 1.00 97.50 92 ARG A CA 1
ATOM 703 C C . ARG A 1 92 ? -40.235 11.269 25.971 1.00 97.50 92 ARG A C 1
ATOM 705 O O . ARG A 1 92 ? -40.870 10.525 26.714 1.00 97.50 92 ARG A O 1
ATOM 712 N N . PHE A 1 93 ? -38.986 10.995 25.595 1.00 97.12 93 PHE A N 1
ATOM 713 C CA . PHE A 1 93 ? -38.270 9.816 26.087 1.00 97.12 93 PHE A CA 1
ATOM 714 C C . PHE A 1 93 ? -37.967 9.912 27.582 1.00 97.12 93 PHE A C 1
ATOM 716 O O . PHE A 1 93 ? -38.133 8.921 28.289 1.00 97.12 93 PHE A O 1
ATOM 723 N N . THR A 1 94 ? -37.612 11.092 28.090 1.00 96.25 94 THR A N 1
ATOM 724 C CA . THR A 1 94 ? -37.421 11.312 29.530 1.00 96.25 94 THR A CA 1
ATOM 725 C C . THR A 1 94 ? -38.703 11.036 30.316 1.00 96.25 94 THR A C 1
ATOM 727 O O . THR A 1 94 ? -38.662 10.315 31.311 1.00 96.25 94 THR A O 1
ATOM 730 N N . GLU A 1 95 ? -39.853 11.526 29.845 1.00 97.19 95 GLU A N 1
ATOM 731 C CA . GLU A 1 95 ? -41.157 11.243 30.465 1.00 97.19 95 GLU A CA 1
ATOM 732 C C . GLU A 1 95 ? -41.472 9.735 30.467 1.00 97.19 95 GLU A C 1
ATOM 734 O O . GLU A 1 95 ? -41.924 9.189 31.476 1.00 97.19 95 GLU A O 1
ATOM 739 N N . GLN A 1 96 ? -41.184 9.032 29.366 1.00 96.88 96 GLN A N 1
ATOM 740 C CA . GLN A 1 96 ? -41.367 7.578 29.281 1.00 96.88 96 GLN A CA 1
ATOM 741 C C . GLN A 1 96 ? -40.456 6.814 30.248 1.00 96.88 96 GLN A C 1
ATOM 743 O O . GLN A 1 96 ? -40.918 5.880 30.904 1.00 96.88 96 GLN A O 1
ATOM 748 N N . ILE A 1 97 ? -39.187 7.211 30.367 1.00 96.19 97 ILE A N 1
ATOM 749 C CA . ILE A 1 97 ? -38.235 6.598 31.303 1.00 96.19 97 ILE A CA 1
ATOM 750 C C . ILE A 1 97 ? -38.723 6.774 32.743 1.00 96.19 97 ILE A C 1
ATOM 752 O O . ILE A 1 97 ? -38.739 5.806 33.500 1.00 96.19 97 ILE A O 1
ATOM 756 N N . GLN A 1 98 ? -39.185 7.971 33.115 1.00 95.38 98 GLN A N 1
ATOM 757 C CA . GLN A 1 98 ? -39.712 8.233 34.457 1.00 95.38 98 GLN A CA 1
ATOM 758 C C . GLN A 1 98 ? -40.936 7.364 34.776 1.00 95.38 98 GLN A C 1
ATOM 760 O O . GLN A 1 98 ? -41.019 6.786 35.861 1.00 95.38 98 GLN A O 1
ATOM 765 N N . GLN A 1 99 ? -41.866 7.212 33.827 1.00 95.38 99 GLN A N 1
ATOM 766 C CA . GLN A 1 99 ? -43.027 6.330 33.991 1.00 95.38 99 GLN A CA 1
ATOM 767 C C . GLN A 1 99 ? -42.615 4.864 34.161 1.00 95.38 99 GLN A C 1
ATOM 769 O O . GLN A 1 99 ? -43.110 4.178 35.055 1.00 95.38 99 GLN A O 1
ATOM 774 N N . GLN A 1 100 ? -41.686 4.377 33.335 1.00 93.31 100 GLN A N 1
ATOM 775 C CA . GLN A 1 100 ? -41.172 3.010 33.444 1.00 93.31 100 GLN A CA 1
ATOM 776 C C . GLN A 1 100 ? -40.473 2.777 34.784 1.00 93.31 100 GLN A C 1
ATOM 778 O O . GLN A 1 100 ? -40.714 1.761 35.431 1.00 93.31 100 GLN A O 1
ATOM 783 N N . GLN A 1 101 ? -39.663 3.733 35.235 1.00 90.81 101 GLN A N 1
ATOM 784 C CA . GLN A 1 101 ? -38.978 3.664 36.521 1.00 90.81 101 GLN A CA 1
ATOM 785 C C . GLN A 1 101 ? -39.968 3.615 37.690 1.00 90.81 101 GLN A C 1
ATOM 787 O O . GLN A 1 101 ? -39.791 2.819 38.609 1.00 90.81 101 GLN A O 1
ATOM 792 N N . TYR A 1 102 ? -41.046 4.398 37.624 1.00 91.12 102 TYR A N 1
ATOM 793 C CA . TYR A 1 102 ? -42.120 4.352 38.613 1.00 91.12 102 TYR A CA 1
ATOM 794 C C . TYR A 1 102 ? -42.820 2.984 38.653 1.00 91.12 102 TYR A C 1
ATOM 796 O O . TYR A 1 102 ? -43.048 2.435 39.731 1.00 91.12 102 TYR A O 1
ATOM 804 N N . HIS A 1 103 ? -43.127 2.398 37.493 1.00 87.06 103 HIS A N 1
ATOM 805 C CA . HIS A 1 103 ? -43.739 1.068 37.426 1.00 87.06 103 HIS A CA 1
ATOM 806 C C . HIS A 1 103 ? -42.813 -0.042 37.934 1.00 87.06 103 HIS A C 1
ATOM 808 O O . HIS A 1 103 ? -43.278 -0.939 38.633 1.00 87.06 103 HIS A O 1
ATOM 814 N N . LEU A 1 104 ? -41.515 0.032 37.632 1.00 86.69 104 LEU A N 1
ATOM 815 C CA . LEU A 1 104 ? -40.522 -0.890 38.186 1.00 86.69 104 LEU A CA 1
ATOM 816 C C . LEU A 1 104 ? -40.445 -0.766 39.711 1.00 86.69 104 LEU A C 1
ATOM 818 O O . LEU A 1 104 ? -40.516 -1.774 40.403 1.00 86.69 104 LEU A O 1
ATOM 822 N N . GLN A 1 105 ? -40.426 0.459 40.243 1.00 84.06 105 GLN A N 1
ATOM 823 C CA . GLN A 1 105 ? -40.426 0.691 41.689 1.00 84.06 105 GLN A CA 1
ATOM 824 C C . GLN A 1 105 ? -41.691 0.144 42.373 1.00 84.06 105 GLN A C 1
ATOM 826 O O . GLN A 1 105 ? -41.620 -0.377 43.484 1.00 84.06 105 GLN A O 1
ATOM 831 N N . GLN A 1 106 ? -42.858 0.238 41.727 1.00 81.19 106 GLN A N 1
ATOM 832 C CA . GLN A 1 106 ? -44.070 -0.409 42.236 1.00 81.19 106 GLN A CA 1
ATOM 833 C C . GLN A 1 106 ? -43.967 -1.937 42.221 1.00 81.19 106 GLN A C 1
ATOM 835 O O . GLN A 1 106 ? -44.428 -2.572 43.164 1.00 81.19 106 GLN A O 1
ATOM 840 N N . ALA A 1 107 ? -43.389 -2.522 41.169 1.00 74.19 107 ALA A N 1
ATOM 841 C CA . ALA A 1 107 ? -43.209 -3.968 41.061 1.00 74.19 107 ALA A CA 1
ATOM 842 C C . ALA A 1 107 ? -42.202 -4.513 42.090 1.00 74.19 107 ALA A C 1
ATOM 844 O O . ALA A 1 107 ? -42.384 -5.625 42.583 1.00 74.19 107 ALA A O 1
ATOM 845 N N . ASP A 1 108 ? -41.188 -3.721 42.445 1.00 69.06 108 ASP A N 1
ATOM 846 C CA . ASP A 1 108 ? -40.210 -4.053 43.486 1.00 69.06 108 ASP A CA 1
ATOM 847 C C . ASP A 1 108 ? -40.808 -3.986 44.904 1.00 69.06 108 ASP A C 1
ATOM 849 O O . ASP A 1 108 ? -40.356 -4.698 45.804 1.00 69.06 108 ASP A O 1
ATOM 853 N N . ASN A 1 109 ? -41.853 -3.180 45.121 1.00 73.94 109 ASN A N 1
ATOM 854 C CA . ASN A 1 109 ? -42.557 -3.117 46.402 1.00 73.94 109 ASN A CA 1
ATOM 855 C C . ASN A 1 109 ? -43.436 -4.365 46.601 1.00 73.94 109 ASN A C 1
ATOM 857 O O . ASN A 1 109 ? -44.633 -4.381 46.308 1.00 73.94 109 ASN A O 1
ATOM 861 N N . PHE A 1 110 ? -42.834 -5.425 47.140 1.00 60.84 110 PHE A N 1
ATOM 862 C CA . PHE A 1 110 ? -43.542 -6.626 47.576 1.00 60.84 110 PHE A CA 1
ATOM 863 C C . PHE A 1 110 ? -44.581 -6.270 48.661 1.00 60.84 110 PHE A C 1
ATOM 865 O O . PHE A 1 110 ? -44.281 -5.448 49.529 1.00 60.84 110 PHE A O 1
ATOM 872 N N . PRO A 1 111 ? -45.793 -6.865 48.678 1.00 65.06 111 PRO A N 1
ATOM 873 C CA . PRO A 1 111 ? -46.777 -6.580 49.719 1.00 65.06 111 PRO A CA 1
ATOM 874 C C . PRO A 1 111 ? -46.197 -6.892 51.109 1.00 65.06 111 PRO A C 1
ATOM 876 O O . PRO A 1 111 ? -46.001 -8.051 51.472 1.00 65.06 111 PRO A O 1
ATOM 879 N N . GLU A 1 112 ? -45.957 -5.841 51.899 1.00 55.31 112 GLU A N 1
ATOM 880 C CA . GLU A 1 112 ? -45.332 -5.861 53.239 1.00 55.31 112 GLU A CA 1
ATOM 881 C C . GLU A 1 112 ? -46.086 -6.695 54.289 1.00 55.31 112 GLU A C 1
ATOM 883 O O . GLU A 1 112 ? -45.611 -6.882 55.410 1.00 55.31 112 GLU A O 1
ATOM 888 N N . VAL A 1 113 ? -47.262 -7.221 53.948 1.00 54.75 113 VAL A N 1
ATOM 889 C CA . VAL A 1 113 ? -48.242 -7.739 54.908 1.00 54.75 113 VAL A CA 1
ATOM 890 C C . VAL A 1 113 ? -47.738 -8.981 55.661 1.00 54.75 113 VAL A C 1
ATOM 892 O O . VAL A 1 113 ? -48.194 -9.229 56.772 1.00 54.75 113 VAL A O 1
ATOM 895 N N . PHE A 1 114 ? -46.739 -9.709 55.140 1.00 54.47 114 PHE A N 1
ATOM 896 C CA . PHE A 1 114 ? -46.082 -10.805 55.868 1.00 54.47 114 PHE A CA 1
ATOM 897 C C . PHE A 1 114 ? -44.573 -10.881 55.580 1.00 54.47 114 PHE A C 1
ATOM 899 O O . PHE A 1 114 ? -44.091 -11.817 54.939 1.00 54.47 114 PHE A O 1
ATOM 906 N N . SER A 1 115 ? -43.806 -9.913 56.096 1.00 63.72 115 SER A N 1
ATOM 907 C CA . SER A 1 115 ? -42.336 -9.978 56.204 1.00 63.72 115 SER A CA 1
ATOM 908 C C . SER A 1 115 ? -41.911 -11.147 57.118 1.00 63.72 115 SER A C 1
ATOM 910 O O . SER A 1 115 ? -41.531 -10.973 58.279 1.00 63.72 115 SER A O 1
ATOM 912 N N . THR A 1 116 ? -41.981 -12.367 56.599 1.00 80.31 116 THR A N 1
ATOM 913 C CA . THR A 1 116 ? -41.384 -13.550 57.222 1.00 80.31 116 THR A CA 1
ATOM 914 C C . THR A 1 116 ? -39.903 -13.618 56.858 1.00 80.31 116 THR A C 1
ATOM 916 O O . THR A 1 116 ? -39.488 -13.140 55.801 1.00 80.31 116 THR A O 1
ATOM 919 N N . GLU A 1 117 ? -39.085 -14.225 57.717 1.00 84.06 117 GLU A N 1
ATOM 920 C CA . GLU A 1 117 ? -37.654 -14.439 57.454 1.00 84.06 117 GLU A CA 1
ATOM 921 C C . GLU A 1 117 ? -37.421 -15.159 56.113 1.00 84.06 117 GLU A C 1
ATOM 923 O O . GLU A 1 117 ? -36.566 -14.760 55.325 1.00 84.06 117 GLU A O 1
ATOM 928 N N . VAL A 1 118 ? -38.283 -16.126 55.783 1.00 86.75 118 VAL A N 1
ATOM 929 C CA . VAL A 1 118 ? -38.286 -16.838 54.495 1.00 86.75 118 VAL A CA 1
ATOM 930 C C . VAL A 1 118 ? -38.477 -15.888 53.307 1.00 86.75 118 VAL A C 1
ATOM 932 O O . VAL A 1 118 ? -37.841 -16.078 52.270 1.00 86.75 118 VAL A O 1
ATOM 935 N N . SER A 1 119 ? -39.321 -14.858 53.436 1.00 83.69 119 SER A N 1
ATOM 936 C CA . SER A 1 119 ? -39.521 -13.858 52.377 1.00 83.69 119 SER A CA 1
ATOM 937 C C . SER A 1 119 ? -38.253 -13.036 52.139 1.00 83.69 119 SER A C 1
ATOM 939 O O . SER A 1 119 ? -37.837 -12.884 50.994 1.00 83.69 119 SER A O 1
ATOM 941 N N . LYS A 1 120 ? -37.581 -12.597 53.214 1.00 85.50 120 LYS A N 1
ATOM 942 C CA . LYS A 1 120 ? -36.314 -11.846 53.132 1.00 85.50 120 LYS A CA 1
ATOM 943 C C . LYS A 1 120 ? -35.189 -12.681 52.521 1.00 85.50 120 LYS A C 1
ATOM 945 O O . LYS A 1 120 ? -34.425 -12.186 51.698 1.00 85.50 120 LYS A O 1
ATOM 950 N N . MET A 1 121 ? -35.103 -13.963 52.881 1.00 91.81 121 MET A N 1
ATOM 951 C CA . MET A 1 121 ? -34.113 -14.874 52.297 1.00 91.81 121 MET A CA 1
ATOM 952 C C . MET A 1 121 ? -34.352 -15.108 50.800 1.00 91.81 121 MET A C 1
ATOM 954 O O . MET A 1 121 ? -33.396 -15.144 50.026 1.00 91.81 121 MET A O 1
ATOM 958 N N . ARG A 1 122 ? -35.615 -15.245 50.369 1.00 90.06 122 ARG A N 1
ATOM 959 C CA . ARG A 1 122 ? -35.962 -15.379 48.943 1.00 90.06 122 ARG A CA 1
ATOM 960 C C . ARG A 1 122 ? -35.624 -14.121 48.149 1.00 90.06 122 ARG A C 1
ATOM 962 O O . ARG A 1 122 ? -35.089 -14.239 47.051 1.00 90.06 122 ARG A O 1
ATOM 969 N N . GLU A 1 123 ? -35.897 -12.945 48.708 1.00 86.19 123 GLU A N 1
ATOM 970 C CA . GLU A 1 123 ? -35.540 -11.659 48.103 1.00 86.19 123 GLU A CA 1
ATOM 971 C C . GLU A 1 123 ? -34.021 -11.532 47.916 1.00 86.19 123 GLU A C 1
ATOM 973 O O . GLU A 1 123 ? -33.553 -11.261 46.811 1.00 86.19 123 GLU A O 1
ATOM 978 N N . GLN A 1 124 ? -33.238 -11.820 48.962 1.00 92.44 124 GLN A N 1
ATOM 979 C CA . GLN A 1 124 ? -31.775 -11.812 48.879 1.00 92.44 124 GLN A CA 1
ATOM 980 C C . GLN A 1 124 ? -31.250 -12.805 47.838 1.00 92.44 124 GLN A C 1
ATOM 982 O O . GLN A 1 124 ? -30.362 -12.462 47.059 1.00 92.44 124 GLN A O 1
ATOM 987 N N . LEU A 1 125 ? -31.811 -14.017 47.786 1.00 95.31 125 LEU A N 1
ATOM 988 C CA . LEU A 1 125 ? -31.423 -15.024 46.800 1.00 95.31 125 LEU A CA 1
ATOM 989 C C . LEU A 1 125 ? -31.674 -14.538 45.367 1.00 95.31 125 LEU A C 1
ATOM 991 O O . LEU A 1 125 ? -30.774 -14.618 44.533 1.00 95.31 125 LEU A O 1
ATOM 995 N N . LEU A 1 126 ? -32.870 -14.010 45.089 1.00 93.81 126 LEU A N 1
ATOM 996 C CA . LEU A 1 126 ? -33.220 -13.476 43.770 1.00 93.81 126 LEU A CA 1
ATOM 997 C C . LEU A 1 126 ? -32.316 -12.304 43.385 1.00 93.81 126 LEU A C 1
ATOM 999 O O . LEU A 1 126 ? -31.829 -12.255 42.255 1.00 93.81 126 LEU A O 1
ATOM 1003 N N . LYS A 1 127 ? -32.033 -11.405 44.332 1.00 92.50 127 LYS A N 1
ATOM 1004 C CA . LYS A 1 127 ? -31.118 -10.282 44.124 1.00 92.50 127 LYS A CA 1
ATOM 1005 C C . LYS A 1 127 ? -29.728 -10.762 43.707 1.00 92.50 127 LYS A C 1
ATOM 1007 O O . LYS A 1 127 ? -29.244 -10.371 42.647 1.00 92.50 127 LYS A O 1
ATOM 1012 N N . TYR A 1 128 ? -29.115 -11.656 44.482 1.00 96.94 128 TYR A N 1
ATOM 1013 C CA . TYR A 1 128 ? -27.784 -12.175 44.161 1.00 96.94 128 TYR A CA 1
ATOM 1014 C C . TYR A 1 128 ? -27.762 -12.995 42.868 1.00 96.94 128 TYR A C 1
ATOM 1016 O O . TYR A 1 128 ? -26.785 -12.937 42.124 1.00 96.94 128 TYR A O 1
ATOM 1024 N N . GLN A 1 129 ? -28.832 -13.730 42.561 1.00 97.25 129 GLN A N 1
ATOM 1025 C CA . GLN A 1 129 ? -28.935 -14.485 41.314 1.00 97.25 129 GLN A CA 1
ATOM 1026 C C . GLN A 1 129 ? -29.014 -13.560 40.090 1.00 97.25 129 GLN A C 1
ATOM 1028 O O . GLN A 1 129 ? -28.355 -13.818 39.081 1.00 97.25 129 GLN A O 1
ATOM 1033 N N . ASN A 1 130 ? -29.768 -12.462 40.182 1.00 96.19 130 ASN A N 1
ATOM 1034 C CA . ASN A 1 130 ? -29.843 -11.453 39.127 1.00 96.19 130 ASN A CA 1
ATOM 1035 C C . ASN A 1 130 ? -28.500 -10.737 38.940 1.00 96.19 130 ASN A C 1
ATOM 1037 O O . ASN A 1 130 ? -28.032 -10.606 37.809 1.00 96.19 130 ASN A O 1
ATOM 1041 N N . GLU A 1 131 ? -27.847 -10.334 40.035 1.00 96.94 131 GLU A N 1
ATOM 1042 C CA . GLU A 1 131 ? -26.512 -9.725 40.000 1.00 96.94 131 GLU A CA 1
ATOM 1043 C C . GLU A 1 131 ? -25.480 -10.672 39.369 1.00 96.94 131 GLU A C 1
ATOM 1045 O O . GLU A 1 131 ? -24.733 -10.270 38.476 1.00 96.94 131 GLU A O 1
ATOM 1050 N N . TYR A 1 132 ? -25.482 -11.947 39.765 1.00 97.94 132 TYR A N 1
ATOM 1051 C CA . TYR A 1 132 ? -24.601 -12.967 39.200 1.00 97.94 132 TYR A CA 1
ATOM 1052 C C . TYR A 1 132 ? -24.810 -13.136 37.691 1.00 97.94 132 TYR A C 1
ATOM 1054 O O . TYR A 1 132 ? -23.843 -13.125 36.927 1.00 97.94 132 TYR A O 1
ATOM 1062 N N . ASN A 1 133 ? -26.063 -13.246 37.241 1.00 98.06 133 ASN A N 1
ATOM 1063 C CA . ASN A 1 133 ? -26.377 -13.378 35.819 1.00 98.06 133 ASN A CA 1
ATOM 1064 C C . ASN A 1 133 ? -25.945 -12.139 35.022 1.00 98.06 133 ASN A C 1
ATOM 1066 O O . ASN A 1 133 ? -25.342 -12.282 33.959 1.00 98.06 133 ASN A O 1
ATOM 1070 N N . ALA A 1 134 ? -26.174 -10.937 35.560 1.00 97.25 134 ALA A N 1
ATOM 1071 C CA . ALA A 1 134 ? -25.767 -9.687 34.924 1.00 97.25 134 ALA A CA 1
ATOM 1072 C C . ALA A 1 134 ? -24.239 -9.567 34.793 1.00 97.25 134 ALA A C 1
ATOM 1074 O O . ALA A 1 134 ? -23.735 -9.066 33.785 1.00 97.25 134 ALA A O 1
ATOM 1075 N N . VAL A 1 135 ? -23.485 -10.028 35.798 1.00 98.25 135 VAL A N 1
ATOM 1076 C CA . VAL A 1 135 ? -22.015 -10.074 35.742 1.00 98.25 135 VAL A CA 1
ATOM 1077 C C . VAL A 1 135 ? -21.544 -11.110 34.723 1.00 98.25 135 VAL A C 1
ATOM 1079 O O . VAL A 1 135 ? -20.675 -10.800 33.910 1.00 98.25 135 VAL A O 1
ATOM 1082 N N . LYS A 1 136 ? -22.147 -12.302 34.713 1.00 98.31 136 LYS A N 1
ATOM 1083 C CA . LYS A 1 136 ? -21.811 -13.390 33.784 1.00 98.31 136 LYS A CA 1
ATOM 1084 C C . LYS A 1 136 ? -22.031 -13.004 32.319 1.00 98.31 136 LYS A C 1
ATOM 1086 O O . LYS A 1 136 ? -21.203 -13.310 31.463 1.00 98.31 136 LYS A O 1
ATOM 1091 N N . GLU A 1 137 ? -23.124 -12.311 32.012 1.00 98.06 137 GLU A N 1
ATOM 1092 C CA . GLU A 1 137 ? -23.382 -11.809 30.658 1.00 98.06 137 GLU A CA 1
ATOM 1093 C C . GLU A 1 137 ? -22.344 -10.754 30.246 1.00 98.06 137 GLU A C 1
ATOM 1095 O O . GLU A 1 137 ? -21.779 -10.823 29.150 1.00 98.06 137 GLU A O 1
ATOM 1100 N N . ARG A 1 138 ? -22.011 -9.827 31.156 1.00 98.31 138 ARG A N 1
ATOM 1101 C CA . ARG A 1 138 ? -20.955 -8.828 30.933 1.00 98.31 138 ARG A CA 1
ATOM 1102 C C . ARG A 1 138 ? -19.589 -9.466 30.697 1.00 98.31 138 ARG A C 1
ATOM 1104 O O . ARG A 1 138 ? -18.853 -9.019 29.820 1.00 98.31 138 ARG A O 1
ATOM 1111 N N . GLU A 1 139 ? -19.246 -10.497 31.463 1.00 98.31 139 GLU A N 1
ATOM 1112 C CA . GLU A 1 139 ? -18.015 -11.269 31.286 1.00 98.31 139 GLU A CA 1
ATOM 1113 C C . GLU A 1 139 ? -17.974 -11.919 29.902 1.00 98.31 139 GLU A C 1
ATOM 1115 O O . GLU A 1 139 ? -16.989 -11.759 29.183 1.00 98.31 139 GLU A O 1
ATOM 1120 N N . SER A 1 140 ? -19.064 -12.573 29.489 1.00 98.50 140 SER A N 1
ATOM 1121 C CA . SER A 1 140 ? -19.163 -13.177 28.161 1.00 98.50 140 SER A CA 1
ATOM 1122 C C . SER A 1 140 ? -18.944 -12.140 27.058 1.00 98.50 140 SER A C 1
ATOM 1124 O O . SER A 1 140 ? -18.102 -12.342 26.183 1.00 98.50 140 SER A O 1
ATOM 1126 N N . HIS A 1 141 ? -19.618 -10.989 27.138 1.00 98.38 141 HIS A N 1
ATOM 1127 C CA . HIS A 1 141 ? -19.441 -9.897 26.181 1.00 98.38 141 HIS A CA 1
ATOM 1128 C C . HIS A 1 141 ? -17.995 -9.376 26.141 1.00 98.38 141 HIS A C 1
ATOM 1130 O O . HIS A 1 141 ? -17.416 -9.203 25.065 1.00 98.38 141 HIS A O 1
ATOM 1136 N N . ASN A 1 142 ? -17.380 -9.171 27.308 1.00 98.31 142 ASN A N 1
ATOM 1137 C CA . ASN A 1 142 ? -15.988 -8.740 27.403 1.00 98.31 142 ASN A CA 1
ATOM 1138 C C . ASN A 1 142 ? -15.028 -9.770 26.803 1.00 98.31 142 ASN A C 1
ATOM 1140 O O . ASN A 1 142 ? -14.075 -9.380 26.129 1.00 98.31 142 ASN A O 1
ATOM 1144 N N . GLN A 1 143 ? -15.289 -11.063 26.999 1.00 98.62 143 GLN A N 1
ATOM 1145 C CA . GLN A 1 143 ? -14.485 -12.134 26.424 1.00 98.62 143 GLN A CA 1
ATOM 1146 C C . GLN A 1 143 ? -14.564 -12.135 24.893 1.00 98.62 143 GLN A C 1
ATOM 1148 O O . GLN A 1 143 ? -13.530 -12.225 24.230 1.00 98.62 143 GLN A O 1
ATOM 1153 N N . TYR A 1 144 ? -15.761 -11.965 24.321 1.00 98.56 144 TYR A N 1
ATOM 1154 C CA . TYR A 1 144 ? -15.917 -11.808 22.871 1.00 98.56 144 TYR A CA 1
ATOM 1155 C C . TYR A 1 144 ? -15.140 -10.600 22.349 1.00 98.56 144 TYR A C 1
ATOM 1157 O O . TYR A 1 144 ? -14.391 -10.720 21.377 1.00 98.56 144 TYR A O 1
ATOM 1165 N N . ARG A 1 145 ? -15.260 -9.449 23.022 1.00 98.56 145 ARG A N 1
ATOM 1166 C CA . ARG A 1 145 ? -14.532 -8.235 22.637 1.00 98.56 145 ARG A CA 1
ATOM 1167 C C . ARG A 1 145 ? -13.019 -8.433 22.708 1.00 98.56 145 ARG A C 1
ATOM 1169 O O . ARG A 1 145 ? -12.307 -8.006 21.805 1.00 98.56 145 ARG A O 1
ATOM 1176 N N . MET A 1 146 ? -12.531 -9.094 23.756 1.00 98.44 146 MET A N 1
ATOM 1177 C CA . MET A 1 146 ? -11.112 -9.403 23.918 1.00 98.44 146 MET A CA 1
ATOM 1178 C C . MET A 1 146 ? -10.599 -10.276 22.769 1.00 98.44 146 MET A C 1
ATOM 1180 O O . MET A 1 146 ? -9.586 -9.943 22.157 1.00 98.44 146 MET A O 1
ATOM 1184 N N . ASN A 1 147 ? -11.321 -11.350 22.440 1.00 98.50 147 ASN A N 1
ATOM 1185 C CA . ASN A 1 147 ? -10.946 -12.255 21.355 1.00 98.50 147 ASN A CA 1
ATOM 1186 C C . ASN A 1 147 ? -10.903 -11.520 20.006 1.00 98.50 147 ASN A C 1
ATOM 1188 O O . ASN A 1 147 ? -9.912 -11.621 19.287 1.00 98.50 147 ASN A O 1
ATOM 1192 N N . SER A 1 148 ? -11.919 -10.705 19.709 1.00 98.56 148 SER A N 1
ATOM 1193 C CA . SER A 1 148 ? -11.969 -9.897 18.483 1.00 98.56 148 SER A CA 1
ATOM 1194 C C . SER A 1 148 ? -10.774 -8.947 18.363 1.00 98.56 148 SER A C 1
ATOM 1196 O O . SER A 1 148 ? -10.148 -8.871 17.308 1.00 98.56 148 SER A O 1
ATOM 1198 N N . LEU A 1 149 ? -10.424 -8.240 19.441 1.00 98.56 149 LEU A N 1
ATOM 1199 C CA . LEU A 1 149 ? -9.275 -7.328 19.446 1.00 98.56 149 LEU A CA 1
ATOM 1200 C C . LEU A 1 149 ? -7.946 -8.081 19.308 1.00 98.56 149 LEU A C 1
ATOM 1202 O O . LEU A 1 149 ? -7.001 -7.586 18.693 1.00 98.56 149 LEU A O 1
ATOM 1206 N N . GLN A 1 150 ? -7.852 -9.283 19.873 1.00 98.56 150 GLN A N 1
ATOM 1207 C CA . GLN A 1 150 ? -6.669 -10.125 19.745 1.00 98.56 150 GLN A CA 1
ATOM 1208 C C . GLN A 1 150 ? -6.482 -10.630 18.306 1.00 98.56 150 GLN A C 1
ATOM 1210 O O . GLN A 1 150 ? -5.350 -10.656 17.813 1.00 98.56 150 GLN A O 1
ATOM 1215 N N . GLU A 1 151 ? -7.569 -10.989 17.623 1.00 98.25 151 GLU A N 1
ATOM 1216 C CA . GLU A 1 151 ? -7.557 -11.343 16.202 1.00 98.25 151 GLU A CA 1
ATOM 1217 C C . GLU A 1 151 ? -7.136 -10.154 15.333 1.00 98.25 151 GLU A C 1
ATOM 1219 O O . GLU A 1 151 ? -6.210 -10.286 14.531 1.00 98.25 151 GLU A O 1
ATOM 1224 N N . GLU A 1 152 ? -7.726 -8.975 15.548 1.00 97.94 152 GLU A N 1
ATOM 1225 C CA . GLU A 1 152 ? -7.360 -7.744 14.839 1.00 97.94 152 GLU A CA 1
ATOM 1226 C C . GLU A 1 152 ? -5.876 -7.403 15.036 1.00 97.94 152 GLU A C 1
ATOM 1228 O O . GLU A 1 152 ? -5.140 -7.201 14.067 1.00 97.94 152 GLU A O 1
ATOM 1233 N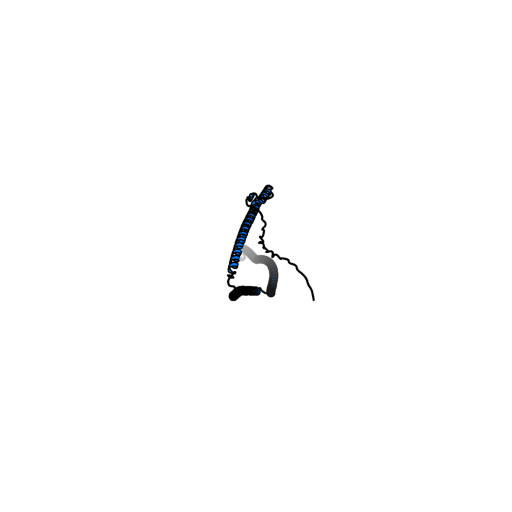 N . LYS A 1 153 ? -5.388 -7.444 16.282 1.00 98.06 153 LYS A N 1
ATOM 1234 C CA . LYS A 1 153 ? -3.964 -7.265 16.593 1.00 98.06 153 LYS A CA 1
ATOM 1235 C C . LYS A 1 153 ? -3.093 -8.272 15.841 1.00 98.06 153 LYS A C 1
ATOM 1237 O O . LYS A 1 153 ? -2.035 -7.901 15.334 1.00 98.06 153 LYS A O 1
ATOM 1242 N N . SER A 1 154 ? -3.505 -9.540 15.771 1.00 98.06 154 SER A N 1
ATOM 1243 C CA . SER A 1 154 ? -2.761 -10.573 15.043 1.00 98.06 154 SER A CA 1
ATOM 1244 C C . SER A 1 154 ? -2.685 -10.269 13.547 1.00 98.06 154 SER A C 1
ATOM 1246 O O . SER A 1 154 ? -1.614 -10.409 12.955 1.00 98.06 154 SER A O 1
ATOM 1248 N N . LEU A 1 155 ? -3.787 -9.817 12.941 1.00 97.56 155 LEU A N 1
ATOM 1249 C CA . LEU A 1 155 ? -3.814 -9.402 11.539 1.00 97.56 155 LEU A CA 1
ATOM 1250 C C . LEU A 1 155 ? -2.879 -8.216 11.295 1.00 97.56 155 LEU A C 1
ATOM 1252 O O . LEU A 1 155 ? -2.050 -8.279 10.392 1.00 97.56 155 LEU A O 1
ATOM 1256 N N . ILE A 1 156 ? -2.937 -7.187 12.143 1.00 96.94 156 ILE A N 1
ATOM 1257 C CA . ILE A 1 156 ? -2.071 -6.005 12.030 1.00 96.94 156 ILE A CA 1
ATOM 1258 C C . ILE A 1 156 ? -0.590 -6.393 12.126 1.00 96.94 156 ILE A C 1
ATOM 1260 O O . ILE A 1 156 ? 0.215 -5.925 11.324 1.00 96.94 156 ILE A O 1
ATOM 1264 N N . ILE A 1 157 ? -0.217 -7.271 13.063 1.00 96.44 157 ILE A N 1
ATOM 1265 C CA . ILE A 1 157 ? 1.170 -7.748 13.193 1.00 96.44 157 ILE A CA 1
ATOM 1266 C C . ILE A 1 157 ? 1.615 -8.483 11.923 1.00 96.44 157 ILE A C 1
ATOM 1268 O O . ILE A 1 157 ? 2.694 -8.199 11.408 1.00 96.44 157 ILE A O 1
ATOM 1272 N N . LYS A 1 158 ? 0.777 -9.374 11.376 1.00 95.75 158 LYS A N 1
ATOM 1273 C CA . LYS A 1 158 ? 1.086 -10.091 10.128 1.00 95.75 158 LYS A CA 1
ATOM 1274 C C . LYS A 1 158 ? 1.252 -9.141 8.944 1.00 95.75 158 LYS A C 1
ATOM 1276 O O . LYS A 1 158 ? 2.143 -9.348 8.128 1.00 95.75 158 LYS A O 1
ATOM 1281 N N . GLU A 1 159 ? 0.415 -8.110 8.829 1.00 93.94 159 GLU A N 1
ATOM 1282 C CA . GLU A 1 159 ? 0.575 -7.090 7.784 1.00 93.94 159 GLU A CA 1
ATOM 1283 C C . GLU A 1 159 ? 1.858 -6.275 7.981 1.00 93.94 159 GLU A C 1
ATOM 1285 O O . GLU A 1 159 ? 2.565 -5.996 7.014 1.00 93.94 159 GLU A O 1
ATOM 1290 N N . PHE A 1 160 ? 2.213 -5.951 9.226 1.00 91.19 160 PHE A N 1
ATOM 1291 C CA . PHE A 1 160 ? 3.455 -5.248 9.538 1.00 91.19 160 PHE A CA 1
ATOM 1292 C C . PHE A 1 160 ? 4.698 -6.072 9.172 1.00 91.19 160 PHE A C 1
ATOM 1294 O O . PHE A 1 160 ? 5.658 -5.529 8.633 1.00 91.19 160 PHE A O 1
ATOM 1301 N N . GLU A 1 161 ? 4.674 -7.388 9.392 1.00 91.00 161 GLU A N 1
ATOM 1302 C CA . GLU A 1 161 ? 5.766 -8.297 9.014 1.00 91.00 161 GLU A CA 1
ATOM 1303 C C . GLU A 1 161 ? 5.987 -8.398 7.497 1.00 91.00 161 GLU A C 1
ATOM 1305 O O . GLU A 1 161 ? 7.101 -8.696 7.064 1.00 91.00 161 GLU A O 1
ATOM 1310 N N . LYS A 1 162 ? 4.965 -8.122 6.673 1.00 90.81 162 LYS A N 1
ATOM 1311 C CA . LYS A 1 162 ? 5.113 -8.076 5.207 1.00 90.81 162 LYS A CA 1
ATOM 1312 C C . LYS A 1 162 ? 5.875 -6.844 4.728 1.00 90.81 162 LYS A C 1
ATOM 1314 O O . LYS A 1 162 ? 6.375 -6.849 3.603 1.00 90.81 162 LYS A O 1
ATOM 1319 N N . ILE A 1 163 ? 5.934 -5.781 5.532 1.00 88.06 163 ILE A N 1
ATOM 1320 C CA . ILE A 1 163 ? 6.660 -4.565 5.174 1.00 88.06 163 ILE A CA 1
ATOM 1321 C C . ILE A 1 163 ? 8.161 -4.890 5.216 1.00 88.06 163 ILE A C 1
ATOM 1323 O O . ILE A 1 163 ? 8.672 -5.268 6.274 1.00 88.06 163 ILE A O 1
ATOM 1327 N N . PRO A 1 164 ? 8.895 -4.746 4.095 1.00 85.69 164 PRO A N 1
ATOM 1328 C CA . PRO A 1 164 ? 10.322 -5.039 4.066 1.00 85.69 164 PRO A CA 1
ATOM 1329 C C . PRO A 1 164 ? 11.075 -4.223 5.116 1.00 85.69 164 PRO A C 1
ATOM 1331 O O . PRO A 1 164 ? 10.855 -3.015 5.261 1.00 85.69 164 PRO A O 1
ATOM 1334 N N . LYS A 1 165 ? 11.992 -4.871 5.840 1.00 88.88 165 LYS A N 1
ATOM 1335 C CA . LYS A 1 165 ? 12.754 -4.203 6.900 1.00 88.88 165 LYS A CA 1
ATOM 1336 C C . LYS A 1 165 ? 13.561 -3.034 6.316 1.00 88.88 165 LYS A C 1
ATOM 1338 O O . LYS A 1 165 ? 14.086 -3.159 5.204 1.00 88.88 165 LYS A O 1
ATOM 1343 N N . PRO A 1 166 ? 13.765 -1.936 7.069 1.00 86.31 166 PRO A N 1
ATOM 1344 C CA . PRO A 1 166 ? 14.527 -0.781 6.591 1.00 86.31 166 PRO A CA 1
ATOM 1345 C C . PRO A 1 166 ? 15.901 -1.144 6.006 1.00 86.31 166 PRO A C 1
ATOM 1347 O O . PRO A 1 166 ? 16.279 -0.610 4.968 1.00 86.31 166 PRO A O 1
ATOM 1350 N N . GLY A 1 167 ? 16.609 -2.114 6.600 1.00 87.88 167 GLY A N 1
ATOM 1351 C CA . GLY A 1 167 ? 17.904 -2.582 6.090 1.00 87.88 167 GLY A CA 1
ATOM 1352 C C . GLY A 1 167 ? 17.835 -3.305 4.735 1.00 87.88 167 GLY A C 1
ATOM 1353 O O . GLY A 1 167 ? 18.738 -3.158 3.912 1.00 87.88 167 GLY A O 1
ATOM 1354 N N . GLU A 1 168 ? 16.759 -4.045 4.454 1.00 89.12 168 GLU A N 1
ATOM 1355 C CA . GLU A 1 168 ? 16.552 -4.694 3.150 1.00 89.12 168 GLU A CA 1
ATOM 1356 C C . GLU A 1 168 ? 16.202 -3.665 2.073 1.00 89.12 168 GLU A C 1
ATOM 1358 O O . GLU A 1 168 ? 16.736 -3.716 0.961 1.00 89.12 168 GLU A O 1
ATOM 1363 N N . MET A 1 169 ? 15.364 -2.684 2.424 1.00 88.69 169 MET A N 1
ATOM 1364 C CA . MET A 1 169 ? 15.051 -1.545 1.560 1.00 88.69 169 MET A CA 1
ATOM 1365 C C . MET A 1 169 ? 16.299 -0.724 1.242 1.00 88.69 169 MET A C 1
ATOM 1367 O O . MET A 1 169 ? 16.524 -0.381 0.081 1.00 88.69 169 MET A O 1
ATOM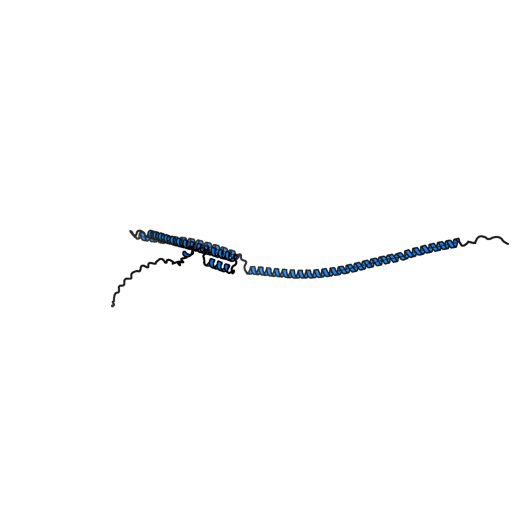 1371 N N . GLU A 1 170 ? 17.147 -0.456 2.236 1.00 91.69 170 GLU A N 1
ATOM 1372 C CA . GLU A 1 170 ? 18.397 0.271 2.035 1.00 91.69 170 GLU A CA 1
ATOM 1373 C C . GLU A 1 170 ? 19.358 -0.504 1.127 1.00 91.69 170 GLU A C 1
ATOM 1375 O O . GLU A 1 170 ? 19.929 0.075 0.203 1.00 91.69 170 GLU A O 1
ATOM 1380 N N . LYS A 1 171 ? 19.482 -1.826 1.316 1.00 94.38 171 LYS A N 1
ATOM 1381 C CA . LYS A 1 171 ? 20.284 -2.685 0.435 1.00 94.38 171 LYS A CA 1
ATOM 1382 C C . LYS A 1 171 ? 19.770 -2.644 -1.006 1.00 94.38 171 LYS A C 1
ATOM 1384 O O . LYS A 1 171 ? 20.562 -2.450 -1.925 1.00 94.38 171 LYS A O 1
ATOM 1389 N N . LYS A 1 172 ? 18.454 -2.769 -1.215 1.00 93.69 172 LYS A N 1
ATOM 1390 C CA . LYS A 1 172 ? 17.833 -2.678 -2.549 1.00 93.69 172 LYS A CA 1
ATOM 1391 C C . LYS A 1 172 ? 18.044 -1.298 -3.177 1.00 93.69 172 LYS A C 1
ATOM 1393 O O . LYS A 1 172 ? 18.358 -1.207 -4.361 1.00 93.69 172 LYS A O 1
ATOM 1398 N N . MET A 1 173 ? 17.931 -0.231 -2.387 1.00 94.00 173 MET A N 1
ATOM 1399 C CA . MET A 1 173 ? 18.196 1.137 -2.832 1.00 94.00 173 MET A CA 1
ATOM 1400 C C . MET A 1 173 ? 19.665 1.332 -3.221 1.00 94.00 173 MET A C 1
ATOM 1402 O O . MET A 1 173 ? 19.944 1.972 -4.233 1.00 94.00 173 MET A O 1
ATOM 1406 N N . ARG A 1 174 ? 20.600 0.778 -2.445 1.00 95.31 174 ARG A N 1
ATOM 1407 C CA . ARG A 1 174 ? 22.036 0.850 -2.727 1.00 95.31 174 ARG A CA 1
ATOM 1408 C C . ARG A 1 174 ? 22.376 0.147 -4.041 1.00 95.31 174 ARG A C 1
ATOM 1410 O O . ARG A 1 174 ? 22.959 0.783 -4.911 1.00 95.31 174 ARG A O 1
ATOM 1417 N N . LEU A 1 175 ? 21.895 -1.083 -4.231 1.00 96.25 175 LEU A N 1
ATOM 1418 C CA . LEU A 1 175 ? 22.074 -1.840 -5.477 1.00 96.25 175 LEU A CA 1
ATOM 1419 C C . LEU A 1 175 ? 21.484 -1.110 -6.693 1.00 96.25 175 LEU A C 1
ATOM 1421 O O . LEU A 1 175 ? 22.120 -1.036 -7.740 1.00 96.25 175 LEU A O 1
ATOM 1425 N N . LEU A 1 176 ? 20.289 -0.522 -6.560 1.00 96.62 176 LEU A N 1
ATOM 1426 C CA . LEU A 1 176 ? 19.684 0.270 -7.636 1.00 96.62 176 LEU A CA 1
ATOM 1427 C C . LEU A 1 176 ? 20.507 1.518 -7.974 1.00 96.62 176 LEU A C 1
ATOM 1429 O O . LEU A 1 176 ? 20.651 1.850 -9.151 1.00 96.62 176 LEU A O 1
ATOM 1433 N N . ARG A 1 177 ? 21.052 2.212 -6.968 1.00 96.81 177 ARG A N 1
ATOM 1434 C CA . ARG A 1 177 ? 21.927 3.374 -7.186 1.00 96.81 177 ARG A CA 1
ATOM 1435 C C . ARG A 1 177 ? 23.217 2.976 -7.894 1.00 96.81 177 ARG A C 1
ATOM 1437 O O . ARG A 1 177 ? 23.588 3.643 -8.853 1.00 96.81 177 ARG A O 1
ATOM 1444 N N . GLU A 1 178 ? 23.858 1.898 -7.451 1.00 97.56 178 GLU A N 1
ATOM 1445 C CA . GLU A 1 178 ? 25.080 1.363 -8.062 1.00 97.56 178 GLU A CA 1
ATOM 1446 C C . GLU A 1 178 ? 24.836 0.965 -9.523 1.00 97.56 178 GLU A C 1
ATOM 1448 O O . GLU A 1 178 ? 25.529 1.461 -10.408 1.00 97.56 178 GLU A O 1
ATOM 1453 N N . SER A 1 179 ? 23.780 0.189 -9.794 1.00 97.94 179 SER A N 1
ATOM 1454 C CA . SER A 1 179 ? 23.389 -0.203 -11.155 1.00 97.94 179 SER A CA 1
ATOM 1455 C C . SER A 1 179 ? 23.068 1.003 -12.048 1.00 97.94 179 SER A C 1
ATOM 1457 O O . SER A 1 179 ? 23.490 1.057 -13.203 1.00 97.94 179 SER A O 1
ATOM 1459 N N . THR A 1 180 ? 22.370 2.011 -11.516 1.00 97.94 180 THR A N 1
ATOM 1460 C CA . THR A 1 180 ? 22.077 3.246 -12.263 1.00 97.94 180 THR A CA 1
ATOM 1461 C C . THR A 1 180 ? 23.361 3.988 -12.633 1.00 97.94 180 THR A C 1
ATOM 1463 O O . THR A 1 180 ? 23.480 4.514 -13.740 1.00 97.94 180 THR A O 1
ATOM 1466 N N . GLU A 1 181 ? 24.321 4.052 -11.713 1.00 97.94 181 GLU A N 1
ATOM 1467 C CA . GLU A 1 181 ? 25.583 4.752 -11.933 1.00 97.94 181 GLU A CA 1
ATOM 1468 C C . GLU A 1 181 ? 26.492 4.013 -12.922 1.00 97.94 181 GLU A C 1
ATOM 1470 O O . GLU A 1 181 ? 27.157 4.642 -13.745 1.00 97.94 181 GLU A O 1
ATOM 1475 N N . GLU A 1 182 ? 26.472 2.683 -12.901 1.00 98.12 182 GLU A N 1
ATOM 1476 C CA . GLU A 1 182 ? 27.178 1.844 -13.868 1.00 98.12 182 GLU A CA 1
ATOM 1477 C C . GLU A 1 182 ? 26.640 2.052 -15.291 1.00 98.12 182 GLU A C 1
ATOM 1479 O O . GLU A 1 182 ? 27.407 2.386 -16.198 1.00 98.12 182 GLU A O 1
ATOM 1484 N N . ILE A 1 183 ? 25.314 2.020 -15.466 1.00 98.19 183 ILE A N 1
ATOM 1485 C CA . ILE A 1 183 ? 24.665 2.306 -16.755 1.00 98.19 183 ILE A CA 1
ATOM 1486 C C . ILE A 1 183 ? 24.983 3.733 -17.230 1.00 98.19 183 ILE A C 1
ATOM 1488 O O . ILE A 1 183 ? 25.226 3.959 -18.416 1.00 98.19 183 ILE A O 1
ATOM 1492 N N . ARG A 1 184 ? 25.030 4.728 -16.331 1.00 98.19 184 ARG A N 1
ATOM 1493 C CA . ARG A 1 184 ? 25.424 6.100 -16.706 1.00 98.19 184 ARG A CA 1
ATOM 1494 C C . ARG A 1 184 ? 26.851 6.172 -17.239 1.00 98.19 184 ARG A C 1
ATOM 1496 O O . ARG A 1 184 ? 27.081 6.864 -18.235 1.00 98.19 184 ARG A O 1
ATOM 1503 N N . LYS A 1 185 ? 27.797 5.482 -16.595 1.00 98.25 185 LYS A N 1
ATOM 1504 C CA . LYS A 1 185 ? 29.193 5.419 -17.050 1.00 98.25 185 LYS A CA 1
ATOM 1505 C C . LYS A 1 185 ? 29.293 4.752 -18.418 1.00 98.25 185 LYS A C 1
ATOM 1507 O O . LYS A 1 185 ? 29.951 5.303 -19.299 1.00 98.25 185 LYS A O 1
ATOM 1512 N N . GLU A 1 186 ? 28.579 3.648 -18.626 1.00 98.25 186 GLU A N 1
ATOM 1513 C CA . GLU A 1 186 ? 28.528 2.960 -19.919 1.00 98.25 186 GLU A CA 1
ATOM 1514 C C . GLU A 1 186 ? 27.953 3.866 -21.020 1.00 98.25 186 GLU A C 1
ATOM 1516 O O . GLU A 1 186 ? 28.555 4.010 -22.084 1.00 98.25 186 GLU A O 1
ATOM 1521 N N . ILE A 1 187 ? 26.846 4.570 -20.749 1.00 98.44 187 ILE A N 1
ATOM 1522 C CA . ILE A 1 187 ? 26.263 5.544 -21.684 1.00 98.44 187 ILE A CA 1
ATOM 1523 C C . ILE A 1 187 ? 27.275 6.639 -22.033 1.00 98.44 187 ILE A C 1
ATOM 1525 O O . ILE A 1 187 ? 27.379 7.038 -23.195 1.00 98.44 187 ILE A O 1
ATOM 1529 N N . MET A 1 188 ? 28.012 7.154 -21.047 1.00 98.19 188 MET A N 1
ATOM 1530 C CA . MET A 1 188 ? 29.021 8.187 -21.277 1.00 98.19 188 MET A CA 1
ATOM 1531 C C . MET A 1 188 ? 30.167 7.666 -22.153 1.00 98.19 188 MET A C 1
ATOM 1533 O O . MET A 1 188 ? 30.551 8.337 -23.113 1.00 98.19 188 MET A O 1
ATOM 1537 N N . GLN A 1 189 ? 30.657 6.457 -21.875 1.00 98.44 189 GLN A N 1
ATOM 1538 C CA . GLN A 1 189 ? 31.695 5.801 -22.667 1.00 98.44 189 GLN A CA 1
ATOM 1539 C C . GLN A 1 189 ? 31.228 5.547 -24.106 1.00 98.44 189 GLN A C 1
ATOM 1541 O O . GLN A 1 189 ? 31.919 5.931 -25.048 1.00 98.44 189 GLN A O 1
ATOM 1546 N N . LYS A 1 190 ? 30.025 4.992 -24.296 1.00 98.44 190 LYS A N 1
ATOM 1547 C CA . LYS A 1 190 ? 29.446 4.741 -25.624 1.00 98.44 190 LYS A CA 1
ATOM 1548 C C . LYS A 1 190 ? 29.222 6.026 -26.412 1.00 98.44 190 LYS A C 1
ATOM 1550 O O . LYS A 1 190 ? 29.473 6.066 -27.613 1.00 98.44 190 LYS A O 1
ATOM 1555 N N . LYS A 1 191 ? 28.808 7.113 -25.753 1.00 98.44 191 LYS A N 1
ATOM 1556 C CA . LYS A 1 191 ? 28.702 8.433 -26.395 1.00 98.44 191 LYS A CA 1
ATOM 1557 C C . LYS A 1 191 ? 30.051 8.945 -26.893 1.00 98.44 191 LYS A C 1
ATOM 1559 O O . LYS A 1 191 ? 30.089 9.557 -27.957 1.00 98.44 191 LYS A O 1
ATOM 1564 N N . LEU A 1 192 ? 31.127 8.729 -26.137 1.00 98.31 192 LEU A N 1
ATOM 1565 C CA . LEU A 1 192 ? 32.475 9.107 -26.561 1.00 98.31 192 LEU A CA 1
ATOM 1566 C C . LEU A 1 192 ? 32.947 8.246 -27.739 1.00 98.31 192 LEU A C 1
ATOM 1568 O O . LEU A 1 192 ? 33.405 8.788 -28.738 1.00 98.31 192 LEU A O 1
ATOM 1572 N N . GLU A 1 193 ? 32.745 6.930 -27.662 1.00 98.38 193 GLU A N 1
ATOM 1573 C CA . GLU A 1 193 ? 33.058 5.987 -28.743 1.00 98.38 193 GLU A CA 1
ATOM 1574 C C . GLU A 1 193 ? 32.348 6.376 -30.052 1.00 98.38 193 GLU A C 1
ATOM 1576 O O . GLU A 1 193 ? 32.984 6.478 -31.098 1.00 98.38 193 GLU A O 1
ATOM 1581 N N . ILE A 1 194 ? 31.053 6.708 -29.990 1.00 98.44 194 ILE A N 1
ATOM 1582 C CA . ILE A 1 194 ? 30.281 7.179 -31.152 1.00 98.44 194 ILE A CA 1
ATOM 1583 C C . ILE A 1 194 ? 30.863 8.471 -31.740 1.00 98.44 194 ILE A C 1
ATOM 1585 O O . ILE A 1 194 ? 30.884 8.621 -32.961 1.00 98.44 194 ILE A O 1
ATOM 1589 N N . LYS A 1 195 ? 31.300 9.423 -30.904 1.00 98.50 195 LYS A N 1
ATOM 1590 C CA . LYS A 1 195 ? 31.909 10.673 -31.388 1.00 98.50 195 LYS A CA 1
ATOM 1591 C C . LYS A 1 195 ? 33.209 10.393 -32.138 1.00 98.50 195 LYS A C 1
ATOM 1593 O O . LYS A 1 195 ? 33.327 10.824 -33.280 1.00 98.50 195 LYS A O 1
ATOM 1598 N N . ASN A 1 196 ? 34.101 9.601 -31.547 1.00 98.25 196 ASN A N 1
ATOM 1599 C CA . ASN A 1 196 ? 35.377 9.238 -32.164 1.00 98.25 196 ASN A CA 1
ATOM 1600 C C . ASN A 1 196 ? 35.160 8.509 -33.499 1.00 98.25 196 ASN A C 1
ATOM 1602 O O . ASN A 1 196 ? 35.711 8.911 -34.517 1.00 98.25 196 ASN A O 1
ATOM 1606 N N . LEU A 1 197 ? 34.268 7.511 -33.535 1.00 98.31 197 LEU A N 1
ATOM 1607 C CA . LEU A 1 197 ? 33.959 6.777 -34.768 1.00 98.31 197 LEU A CA 1
ATOM 1608 C C . LEU A 1 197 ? 33.362 7.677 -35.861 1.00 98.31 197 LEU A C 1
ATOM 1610 O O . LEU A 1 197 ? 33.637 7.478 -37.043 1.00 98.31 197 LEU A O 1
ATOM 1614 N N . ARG A 1 198 ? 32.549 8.677 -35.497 1.00 98.25 198 ARG A N 1
ATOM 1615 C CA . ARG A 1 198 ? 32.021 9.661 -36.459 1.00 98.25 198 ARG A CA 1
ATOM 1616 C C . ARG A 1 198 ? 33.117 10.561 -37.023 1.00 98.25 198 ARG A C 1
ATOM 1618 O O . ARG A 1 198 ? 33.085 10.868 -38.217 1.00 98.25 198 ARG A O 1
ATOM 1625 N N . GLU A 1 199 ? 34.053 10.997 -36.187 1.00 98.00 199 GLU A N 1
ATOM 1626 C CA . GLU A 1 199 ? 35.208 11.798 -36.606 1.00 98.00 199 GLU A CA 1
ATOM 1627 C C . GLU A 1 199 ? 36.115 10.992 -37.545 1.00 98.00 199 GLU A C 1
ATOM 1629 O O . GLU A 1 199 ? 36.422 11.460 -38.647 1.00 98.00 199 GLU A O 1
ATOM 1634 N N . ASP A 1 200 ? 36.428 9.746 -37.182 1.00 98.19 200 ASP A N 1
ATOM 1635 C CA . ASP A 1 200 ? 37.208 8.816 -38.002 1.00 98.19 200 ASP A CA 1
ATOM 1636 C C . ASP A 1 200 ? 36.538 8.559 -39.355 1.00 98.19 200 ASP A C 1
ATOM 1638 O O . ASP A 1 200 ? 37.177 8.720 -40.398 1.00 98.19 200 ASP A O 1
ATOM 1642 N N . LEU A 1 201 ? 35.237 8.247 -39.369 1.00 98.25 201 LEU A N 1
ATOM 1643 C CA . LEU A 1 201 ? 34.466 8.054 -40.602 1.00 98.25 201 LEU A CA 1
ATOM 1644 C C . LEU A 1 201 ? 34.526 9.303 -41.487 1.00 98.25 201 LEU A C 1
ATOM 1646 O O . LEU A 1 201 ? 34.800 9.206 -42.683 1.00 98.25 201 LEU A O 1
ATOM 1650 N N . THR A 1 202 ? 34.343 10.488 -40.902 1.00 98.06 202 THR A N 1
ATOM 1651 C CA . THR A 1 202 ? 34.414 11.758 -41.640 1.00 98.06 202 THR A CA 1
ATOM 1652 C C . THR A 1 202 ? 35.808 11.988 -42.231 1.00 98.06 202 THR A C 1
ATOM 1654 O O . THR A 1 202 ? 35.929 12.458 -43.365 1.00 98.06 202 THR A O 1
ATOM 1657 N N . SER A 1 203 ? 36.871 11.651 -41.494 1.00 98.06 203 SER A N 1
ATOM 1658 C CA . SER A 1 203 ? 38.251 11.763 -41.978 1.00 98.06 203 SER A CA 1
ATOM 1659 C C . SER A 1 203 ? 38.522 10.821 -43.155 1.00 98.06 203 SER A C 1
ATOM 1661 O O . SER A 1 203 ? 39.064 11.252 -44.175 1.00 98.06 203 SER A O 1
ATOM 1663 N N . LYS A 1 204 ? 38.058 9.568 -43.063 1.00 98.00 204 LYS A N 1
ATOM 1664 C CA . LYS A 1 204 ? 38.204 8.556 -44.112 1.00 98.00 204 LYS A CA 1
ATOM 1665 C C . LYS A 1 204 ? 37.403 8.908 -45.353 1.00 98.00 204 LYS A C 1
ATOM 1667 O O . LYS A 1 204 ? 37.928 8.783 -46.452 1.00 98.00 204 LYS A O 1
ATOM 1672 N N . GLN A 1 205 ? 36.197 9.449 -45.192 1.00 98.31 205 GLN A N 1
ATOM 1673 C CA . GLN A 1 205 ? 35.403 9.938 -46.316 1.00 98.31 205 GLN A CA 1
ATOM 1674 C C . GLN A 1 205 ? 36.120 11.071 -47.063 1.00 98.31 205 GLN A C 1
ATOM 1676 O O . GLN A 1 205 ? 36.161 11.074 -48.290 1.00 98.31 205 GLN A O 1
ATOM 1681 N N . LYS A 1 206 ? 36.729 12.023 -46.339 1.00 98.06 206 LYS A N 1
ATOM 1682 C CA . LYS A 1 206 ? 37.525 13.099 -46.955 1.00 98.06 206 LYS A CA 1
ATOM 1683 C C . LYS A 1 206 ? 38.762 12.564 -47.673 1.00 98.06 206 LYS A C 1
ATOM 1685 O O . LYS A 1 206 ? 39.109 13.089 -48.725 1.00 98.06 206 LYS A O 1
ATOM 1690 N N . GLN A 1 207 ? 39.434 11.566 -47.100 1.00 98.12 207 GLN A N 1
ATOM 1691 C CA . GLN A 1 207 ? 40.591 10.923 -47.719 1.00 98.12 207 GLN A CA 1
ATOM 1692 C C . GLN A 1 207 ? 40.192 10.195 -49.012 1.00 98.12 207 GLN A C 1
ATOM 1694 O O . GLN A 1 207 ? 40.807 10.436 -50.043 1.00 98.12 207 GLN A O 1
ATOM 1699 N N . LEU A 1 208 ? 39.110 9.413 -48.981 1.00 98.00 208 LEU A N 1
ATOM 1700 C CA . LEU A 1 208 ? 38.593 8.684 -50.141 1.00 98.00 208 LEU A CA 1
ATOM 1701 C C . LEU A 1 208 ? 38.260 9.628 -51.302 1.00 98.00 208 LEU A C 1
ATOM 1703 O O . LEU A 1 208 ? 38.647 9.363 -52.431 1.00 98.00 208 LEU A O 1
ATOM 1707 N N . VAL A 1 209 ? 37.608 10.765 -51.032 1.00 98.25 209 VAL A N 1
ATOM 1708 C CA . VAL A 1 209 ? 37.303 11.766 -52.074 1.00 98.25 209 VAL A CA 1
ATOM 1709 C C . VAL A 1 209 ? 38.575 12.328 -52.723 1.00 98.25 209 VAL A C 1
ATOM 1711 O O . VAL A 1 209 ? 38.584 12.574 -53.926 1.00 98.25 209 VAL A O 1
ATOM 1714 N N . LYS A 1 210 ? 39.655 12.524 -51.954 1.00 97.88 210 LYS A N 1
ATOM 1715 C CA . LYS A 1 210 ? 40.945 12.971 -52.508 1.00 97.88 210 LYS A CA 1
ATOM 1716 C C . LYS A 1 210 ? 41.579 11.894 -53.383 1.00 97.88 210 LYS A C 1
ATOM 1718 O O . LYS A 1 210 ? 41.919 12.184 -54.521 1.00 97.88 210 LYS A O 1
ATOM 1723 N N . GLU A 1 211 ? 41.662 10.665 -52.879 1.00 97.31 211 GLU A N 1
ATOM 1724 C CA . GLU A 1 211 ? 42.215 9.520 -53.615 1.00 97.31 211 GLU A CA 1
ATOM 1725 C C . GLU A 1 211 ? 41.419 9.241 -54.902 1.00 97.31 211 GLU A C 1
ATOM 1727 O O . GLU A 1 211 ? 41.999 8.936 -55.940 1.00 97.31 211 GLU A O 1
ATOM 1732 N N . GLN A 1 212 ? 40.093 9.409 -54.870 1.00 97.81 212 GLN A N 1
ATOM 1733 C CA . GLN A 1 212 ? 39.236 9.280 -56.048 1.00 97.81 212 GLN A CA 1
ATOM 1734 C C . GLN A 1 212 ? 39.544 10.350 -57.101 1.00 97.81 212 GLN A C 1
ATOM 1736 O O . GLN A 1 212 ? 39.597 10.033 -58.287 1.00 97.81 212 GLN A O 1
ATOM 1741 N N . LYS A 1 213 ? 39.776 11.597 -56.675 1.00 98.00 213 LYS A N 1
ATOM 1742 C CA . LYS A 1 213 ? 40.156 12.686 -57.579 1.00 98.00 213 LYS A CA 1
ATOM 1743 C C . LYS A 1 213 ? 41.542 12.454 -58.194 1.00 98.00 213 LYS A C 1
ATOM 1745 O O . LYS A 1 213 ? 41.701 12.606 -59.397 1.00 98.00 213 LYS A O 1
ATOM 1750 N N . GLU A 1 214 ? 42.521 12.043 -57.391 1.00 97.12 214 GLU A N 1
ATOM 1751 C CA . GLU A 1 214 ? 43.870 11.699 -57.869 1.00 97.12 214 GLU A CA 1
ATOM 1752 C C . GLU A 1 214 ? 43.837 10.533 -58.872 1.00 97.12 214 GLU A C 1
ATOM 1754 O O . GLU A 1 214 ? 44.548 10.545 -59.877 1.00 97.12 214 GLU A O 1
ATOM 1759 N N . LEU A 1 215 ? 42.975 9.537 -58.636 1.00 97.31 215 LEU A N 1
ATOM 1760 C CA . LEU A 1 215 ? 42.759 8.434 -59.571 1.00 97.31 215 LEU A CA 1
ATOM 1761 C C . LEU A 1 215 ? 42.150 8.913 -60.896 1.00 97.31 215 LEU A C 1
ATOM 1763 O O . LEU A 1 215 ? 42.570 8.451 -61.954 1.00 97.31 215 LEU A O 1
ATOM 1767 N N . GLU A 1 216 ? 41.177 9.823 -60.850 1.00 97.62 216 GLU A N 1
ATOM 1768 C CA . GLU A 1 216 ? 40.560 10.408 -62.045 1.00 97.62 216 GLU A CA 1
ATOM 1769 C C . GLU A 1 216 ? 41.583 11.206 -62.872 1.00 97.62 216 GLU A C 1
ATOM 1771 O O . GLU A 1 216 ? 41.686 10.990 -64.080 1.00 97.62 216 GLU A O 1
ATOM 1776 N N . GLU A 1 217 ? 42.423 12.016 -62.218 1.00 97.62 217 GLU A N 1
ATOM 1777 C CA . GLU A 1 217 ? 43.531 12.748 -62.854 1.00 97.62 217 GLU A CA 1
ATOM 1778 C C . GLU A 1 217 ? 44.551 11.792 -63.514 1.00 97.62 217 GLU A C 1
ATOM 1780 O O . GLU A 1 217 ? 44.994 12.019 -64.644 1.00 97.62 217 GLU A O 1
ATOM 1785 N N . LEU A 1 218 ? 44.898 10.678 -62.856 1.00 97.25 218 LEU A N 1
ATOM 1786 C CA . LEU A 1 218 ? 45.789 9.654 -63.422 1.00 97.25 218 LEU A CA 1
ATOM 1787 C C . LEU A 1 218 ? 45.174 8.922 -64.620 1.00 97.25 218 LEU A C 1
ATOM 1789 O O . LEU A 1 218 ? 45.890 8.600 -65.572 1.00 97.25 218 LEU A O 1
ATOM 1793 N N . LEU A 1 219 ? 43.870 8.643 -64.585 1.00 97.25 219 LEU A N 1
ATOM 1794 C CA . LEU A 1 219 ? 43.162 8.020 -65.704 1.00 97.25 219 LEU A CA 1
ATOM 1795 C C . LEU A 1 219 ? 43.106 8.956 -66.914 1.00 97.25 219 LEU A C 1
ATOM 1797 O O . LEU A 1 219 ? 43.356 8.503 -68.031 1.00 97.25 219 LEU A O 1
ATOM 1801 N N . GLU A 1 220 ? 42.850 10.249 -66.706 1.00 97.31 220 GLU A N 1
ATOM 1802 C CA . GLU A 1 220 ? 42.896 11.259 -67.770 1.00 97.31 220 GLU A CA 1
ATOM 1803 C C . GLU A 1 220 ? 44.301 11.349 -68.386 1.00 97.31 220 GLU A C 1
ATOM 1805 O O . GLU A 1 220 ? 44.462 11.274 -69.607 1.00 97.31 220 GLU A O 1
ATOM 1810 N N . TYR A 1 221 ? 45.342 11.389 -67.548 1.00 96.75 221 TYR A N 1
ATOM 1811 C CA . TYR A 1 221 ? 46.729 11.360 -68.012 1.00 96.75 221 TYR A CA 1
ATOM 1812 C C . TYR A 1 221 ? 47.058 10.086 -68.810 1.00 96.75 221 TYR A C 1
ATOM 1814 O O . TYR A 1 221 ? 47.721 10.148 -69.848 1.00 96.75 221 TYR A O 1
ATOM 1822 N N . GLN A 1 222 ? 46.555 8.925 -68.377 1.00 96.00 222 GLN A N 1
ATOM 1823 C CA . GLN A 1 222 ? 46.723 7.666 -69.102 1.00 96.00 222 GLN A CA 1
ATOM 1824 C C . GLN A 1 222 ? 46.049 7.697 -70.483 1.00 96.00 222 GLN A C 1
ATOM 1826 O O . GLN A 1 222 ? 46.603 7.141 -71.433 1.00 96.00 222 GLN A O 1
ATOM 1831 N N . VAL A 1 223 ? 44.861 8.300 -70.605 1.00 97.25 223 VAL A N 1
ATOM 1832 C CA . VAL A 1 223 ? 44.170 8.460 -71.897 1.00 97.25 223 VAL A CA 1
ATOM 1833 C C . VAL A 1 223 ? 45.002 9.335 -72.832 1.00 97.25 223 VAL A C 1
ATOM 1835 O O . VAL A 1 223 ? 45.300 8.896 -73.941 1.00 97.25 223 VAL A O 1
ATOM 1838 N N . ASN A 1 224 ? 45.481 10.485 -72.355 1.00 96.38 224 ASN A N 1
ATOM 1839 C CA . ASN A 1 224 ? 46.332 11.381 -73.144 1.00 96.38 224 ASN A CA 1
ATOM 1840 C C . ASN A 1 224 ? 47.604 10.675 -73.641 1.00 96.38 224 ASN A C 1
ATOM 1842 O O . ASN A 1 224 ? 47.930 10.736 -74.824 1.00 96.38 224 ASN A O 1
ATOM 1846 N N . LEU A 1 225 ? 48.286 9.924 -72.768 1.00 95.50 225 LEU A N 1
ATOM 1847 C CA . LEU A 1 225 ? 49.454 9.129 -73.159 1.00 95.50 225 LEU A CA 1
ATOM 1848 C C . LEU A 1 225 ? 49.116 8.045 -74.190 1.00 95.50 225 LEU A C 1
ATOM 1850 O O . LEU A 1 225 ? 49.910 7.788 -75.094 1.00 95.50 225 LEU A O 1
ATOM 1854 N N . LYS A 1 226 ? 47.960 7.379 -74.073 1.00 96.19 226 LYS A N 1
ATOM 1855 C CA . LYS A 1 226 ? 47.521 6.392 -75.073 1.00 96.19 226 LYS A CA 1
ATOM 1856 C C . LYS A 1 226 ? 47.296 7.052 -76.432 1.00 96.19 226 LYS A C 1
ATOM 1858 O O . LYS A 1 226 ? 47.742 6.495 -77.435 1.00 96.19 226 LYS A O 1
ATOM 1863 N N . ASP A 1 227 ? 46.668 8.223 -76.461 1.00 95.62 227 ASP A N 1
ATOM 1864 C CA . ASP A 1 227 ? 46.439 8.987 -77.689 1.00 95.62 227 ASP A CA 1
ATOM 1865 C C . ASP A 1 227 ? 47.759 9.447 -78.318 1.00 95.62 227 ASP A C 1
ATOM 1867 O O . ASP A 1 227 ? 47.963 9.280 -79.524 1.00 95.62 227 ASP A O 1
ATOM 1871 N N . GLU A 1 228 ? 48.707 9.929 -77.507 1.00 94.88 228 GLU A N 1
ATOM 1872 C CA . GLU A 1 228 ? 50.066 10.238 -77.954 1.00 94.88 228 GLU A CA 1
ATOM 1873 C C . GLU A 1 228 ? 50.758 9.002 -78.537 1.00 94.88 228 GLU A C 1
ATOM 1875 O O . GLU A 1 228 ? 51.334 9.079 -79.620 1.00 94.88 228 GLU A O 1
ATOM 1880 N N . VAL A 1 229 ? 50.691 7.843 -77.876 1.00 95.62 229 VAL A N 1
ATOM 1881 C CA . VAL A 1 229 ? 51.298 6.602 -78.386 1.00 95.62 229 VAL A CA 1
ATOM 1882 C C . VAL A 1 229 ? 50.692 6.203 -79.732 1.00 95.62 229 VAL A C 1
ATOM 1884 O O . VAL A 1 229 ? 51.439 5.887 -80.660 1.00 95.62 229 VAL A O 1
ATOM 1887 N N . VAL A 1 230 ? 49.364 6.249 -79.878 1.00 95.31 230 VAL A N 1
ATOM 1888 C CA . VAL A 1 230 ? 48.684 5.966 -81.155 1.00 95.31 230 VAL A CA 1
ATOM 1889 C C . VAL A 1 230 ? 49.120 6.959 -82.234 1.00 95.31 230 VAL A C 1
ATOM 1891 O O . VAL A 1 230 ? 49.419 6.551 -83.360 1.00 95.31 230 VAL A O 1
ATOM 1894 N N . HIS A 1 231 ? 49.220 8.246 -81.895 1.00 93.94 231 HIS A N 1
ATOM 1895 C CA . HIS A 1 231 ? 49.712 9.276 -82.804 1.00 93.94 231 HIS A CA 1
ATOM 1896 C C . HIS A 1 231 ? 51.139 8.972 -83.282 1.00 93.94 231 HIS A C 1
ATOM 1898 O O . HIS A 1 231 ? 51.385 8.923 -84.488 1.00 93.94 231 HIS A O 1
ATOM 1904 N N . HIS A 1 232 ? 52.061 8.674 -82.361 1.00 93.94 232 HIS A N 1
ATOM 1905 C CA . HIS A 1 232 ? 53.446 8.332 -82.692 1.00 93.94 232 HIS A CA 1
ATOM 1906 C C . HIS A 1 232 ? 53.549 7.045 -83.526 1.00 93.94 232 HIS A C 1
ATOM 1908 O O . HIS A 1 232 ? 54.351 6.983 -84.457 1.00 93.94 232 HIS A O 1
ATOM 1914 N N . GLN A 1 233 ? 52.718 6.032 -83.259 1.00 92.31 233 GLN A N 1
ATOM 1915 C CA . GLN A 1 233 ? 52.660 4.804 -84.064 1.00 92.31 233 GLN A CA 1
ATOM 1916 C C . GLN A 1 233 ? 52.145 5.045 -85.492 1.00 92.31 233 GLN A C 1
ATOM 1918 O O . GLN A 1 233 ? 52.531 4.324 -86.415 1.00 92.31 233 GLN A O 1
ATOM 1923 N N . ALA A 1 234 ? 51.303 6.059 -85.709 1.00 92.38 234 ALA A N 1
ATOM 1924 C CA . ALA A 1 234 ? 50.802 6.406 -87.037 1.00 92.38 234 ALA A CA 1
ATOM 1925 C C . ALA A 1 234 ? 51.863 7.085 -87.924 1.00 92.38 234 ALA A C 1
ATOM 1927 O O . ALA A 1 234 ? 51.784 6.975 -89.152 1.00 92.38 234 ALA A O 1
ATOM 1928 N N . ILE A 1 235 ? 52.870 7.742 -87.333 1.00 93.12 235 ILE A N 1
ATOM 1929 C CA . ILE A 1 235 ? 53.909 8.485 -88.064 1.00 93.12 235 ILE A CA 1
ATOM 1930 C C . ILE A 1 235 ? 54.694 7.575 -89.035 1.00 93.12 235 ILE A C 1
ATOM 1932 O O . ILE A 1 235 ? 54.708 7.883 -90.229 1.00 93.12 235 ILE A O 1
ATOM 1936 N N . PRO A 1 236 ? 55.279 6.423 -88.627 1.00 93.56 236 PRO A N 1
ATOM 1937 C CA . PRO A 1 236 ? 55.953 5.514 -89.562 1.00 93.56 236 PRO A CA 1
ATOM 1938 C C . PRO A 1 236 ? 55.052 5.018 -90.697 1.00 93.56 236 PRO A C 1
ATOM 1940 O O . PRO A 1 236 ? 55.507 4.877 -91.831 1.00 93.56 236 PRO A O 1
ATOM 1943 N N . VAL A 1 237 ? 53.764 4.783 -90.418 1.00 91.62 237 VAL A N 1
ATOM 1944 C CA . VAL A 1 237 ? 52.787 4.351 -91.432 1.00 91.62 237 VAL A CA 1
ATOM 1945 C C . VAL A 1 237 ? 52.554 5.455 -92.467 1.00 91.62 237 VAL A C 1
ATOM 1947 O O . VAL A 1 237 ? 52.473 5.173 -93.663 1.00 91.62 237 VAL A O 1
ATOM 1950 N N . GLN A 1 238 ? 52.455 6.714 -92.033 1.00 88.12 238 GLN A N 1
ATOM 1951 C CA . GLN A 1 238 ? 52.322 7.868 -92.926 1.00 88.12 238 GLN A CA 1
ATOM 1952 C C . GLN A 1 238 ? 53.589 8.081 -93.762 1.00 88.12 238 GLN A C 1
ATOM 1954 O O . GLN A 1 238 ? 53.488 8.176 -94.986 1.00 88.12 238 GLN A O 1
ATOM 1959 N N . ILE A 1 239 ? 54.769 8.046 -93.135 1.00 90.19 239 ILE A N 1
ATOM 1960 C CA . ILE A 1 239 ? 56.064 8.139 -93.827 1.00 90.19 239 ILE A CA 1
ATOM 1961 C C . ILE A 1 239 ? 56.195 7.018 -94.867 1.00 90.19 239 ILE A C 1
ATOM 1963 O O . ILE A 1 239 ? 56.544 7.282 -96.015 1.00 90.19 239 ILE A O 1
ATOM 1967 N N . GLY A 1 240 ? 55.849 5.776 -94.513 1.00 89.50 240 GLY A N 1
ATOM 1968 C CA . GLY A 1 240 ? 55.851 4.643 -95.442 1.00 89.50 240 GLY A CA 1
ATOM 1969 C C . GLY A 1 240 ? 54.965 4.883 -96.669 1.00 89.50 240 GLY A C 1
ATOM 1970 O O . GLY A 1 240 ? 55.406 4.673 -97.800 1.00 89.50 240 GLY A O 1
ATOM 1971 N N . LYS A 1 241 ? 53.750 5.416 -96.468 1.00 90.81 241 LYS A N 1
ATOM 1972 C CA . LYS A 1 241 ? 52.845 5.805 -97.565 1.00 90.81 241 LYS A CA 1
ATOM 1973 C C . LYS A 1 241 ? 53.431 6.918 -98.443 1.00 90.81 241 LYS A C 1
ATOM 1975 O O . LYS A 1 241 ? 53.230 6.901 -99.657 1.00 90.81 241 LYS A O 1
ATOM 1980 N N . GLU A 1 242 ? 54.127 7.899 -97.870 1.00 90.06 242 GLU A N 1
ATOM 1981 C CA . GLU A 1 242 ? 54.771 8.985 -98.625 1.00 90.06 242 GLU A CA 1
ATOM 1982 C C . GLU A 1 242 ? 55.994 8.517 -99.419 1.00 90.06 242 GLU A C 1
ATOM 1984 O O . GLU A 1 242 ? 56.141 8.890 -100.589 1.00 90.06 242 GLU A O 1
ATOM 1989 N N . ILE A 1 243 ? 56.830 7.656 -98.830 1.00 88.00 243 ILE A N 1
ATOM 1990 C CA . ILE A 1 243 ? 57.943 6.998 -99.523 1.00 88.00 243 ILE A CA 1
ATOM 1991 C C . ILE A 1 243 ? 57.398 6.222 -100.717 1.00 88.00 243 ILE A C 1
ATOM 1993 O O . ILE A 1 243 ? 57.878 6.406 -101.830 1.00 88.00 243 ILE A O 1
ATOM 1997 N N . GLU A 1 244 ? 56.359 5.408 -100.525 1.00 88.38 244 GLU A N 1
ATOM 1998 C CA . GLU A 1 244 ? 55.775 4.613 -101.603 1.00 88.38 244 GLU A CA 1
ATOM 1999 C C . GLU A 1 244 ? 55.209 5.492 -102.730 1.00 88.38 244 GLU A C 1
ATOM 2001 O O . GLU A 1 244 ? 55.494 5.251 -103.905 1.00 88.38 244 GLU A O 1
ATOM 2006 N N . LYS A 1 245 ? 54.473 6.564 -102.396 1.00 89.38 245 LYS A N 1
ATOM 2007 C CA . LYS A 1 245 ? 54.007 7.559 -103.380 1.00 89.38 245 LYS A CA 1
ATOM 2008 C C . LYS A 1 245 ? 55.171 8.177 -104.162 1.00 89.38 245 LYS A C 1
ATOM 2010 O O . LYS A 1 245 ? 55.074 8.326 -105.380 1.00 89.38 245 LYS A O 1
ATOM 2015 N N . THR A 1 246 ? 56.259 8.531 -103.481 1.00 87.75 246 THR A N 1
ATOM 2016 C CA . THR A 1 246 ? 57.449 9.148 -104.090 1.00 87.75 246 THR A CA 1
ATOM 2017 C C . THR A 1 246 ? 58.199 8.161 -104.980 1.00 87.75 246 THR A C 1
ATOM 2019 O O . THR A 1 246 ? 58.583 8.509 -106.093 1.00 87.75 246 THR A O 1
ATOM 2022 N N . THR A 1 247 ? 58.360 6.916 -104.534 1.00 84.38 247 THR A N 1
ATOM 2023 C CA . THR A 1 247 ? 58.979 5.836 -105.309 1.00 84.38 247 THR A CA 1
ATOM 2024 C C . THR A 1 247 ? 58.166 5.536 -106.561 1.00 84.38 247 THR A C 1
ATOM 2026 O O . THR A 1 247 ? 58.746 5.475 -107.640 1.00 84.38 247 THR A O 1
ATOM 2029 N N . ARG A 1 248 ? 56.829 5.445 -106.467 1.00 84.94 248 ARG A N 1
ATOM 2030 C CA . ARG A 1 248 ? 55.958 5.286 -107.644 1.00 84.94 248 ARG A CA 1
ATOM 2031 C C . ARG A 1 248 ? 56.164 6.425 -108.645 1.00 84.94 248 ARG A C 1
ATOM 2033 O O . ARG A 1 248 ? 56.388 6.138 -109.812 1.00 84.94 248 ARG A O 1
ATOM 2040 N N . LYS A 1 249 ? 56.158 7.693 -108.204 1.00 83.06 249 LYS A N 1
ATOM 2041 C CA . LYS A 1 249 ? 56.439 8.852 -109.078 1.00 83.06 249 LYS A CA 1
ATOM 2042 C C . LYS A 1 249 ? 57.802 8.743 -109.760 1.00 83.06 249 LYS A C 1
ATOM 2044 O O . LYS A 1 249 ? 57.857 8.818 -110.976 1.00 83.06 249 LYS A O 1
ATOM 2049 N N . LYS A 1 250 ? 58.871 8.470 -109.002 1.00 81.31 250 LYS A N 1
ATOM 2050 C CA . LYS A 1 250 ? 60.223 8.301 -109.558 1.00 81.31 250 LYS A CA 1
ATOM 2051 C C . LYS A 1 250 ? 60.309 7.149 -110.554 1.00 81.31 250 LYS A C 1
ATOM 2053 O O . LYS A 1 250 ? 61.010 7.279 -111.543 1.00 81.31 250 LYS A O 1
ATOM 2058 N N . VAL A 1 251 ? 59.620 6.032 -110.310 1.00 79.00 251 VAL A N 1
ATOM 2059 C CA . VAL A 1 251 ? 59.553 4.906 -111.254 1.00 79.00 251 VAL A CA 1
ATOM 2060 C C . VAL A 1 251 ? 58.819 5.317 -112.527 1.00 79.00 251 VAL A C 1
ATOM 2062 O O . VAL A 1 251 ? 59.313 5.024 -113.609 1.00 79.00 251 VAL A O 1
ATOM 2065 N N . TYR A 1 252 ? 57.696 6.034 -112.424 1.00 77.00 252 TYR A N 1
ATOM 2066 C CA . TYR A 1 252 ? 57.026 6.602 -113.596 1.00 77.00 252 TYR A CA 1
ATOM 2067 C C . TYR A 1 252 ? 57.931 7.585 -114.348 1.00 77.00 252 TYR A C 1
ATOM 2069 O O . TYR A 1 252 ? 58.025 7.474 -115.565 1.00 77.00 252 TYR A O 1
ATOM 2077 N N . ASP A 1 253 ? 58.652 8.465 -113.651 1.00 73.50 253 ASP A N 1
ATOM 2078 C CA . ASP A 1 253 ? 59.615 9.395 -114.255 1.00 73.50 253 ASP A CA 1
ATOM 2079 C C . ASP A 1 253 ? 60.776 8.647 -114.932 1.00 73.50 253 ASP A C 1
ATOM 2081 O O . ASP A 1 253 ? 61.195 9.017 -116.025 1.00 73.50 253 ASP A O 1
ATOM 2085 N N . LEU A 1 254 ? 61.275 7.561 -114.328 1.00 69.25 254 LEU A N 1
ATOM 2086 C CA . LEU A 1 254 ? 62.349 6.735 -114.885 1.00 69.25 254 LEU A CA 1
ATOM 2087 C C . LEU A 1 254 ? 61.877 5.955 -116.117 1.00 69.25 254 LEU A C 1
ATOM 2089 O O . LEU A 1 254 ? 62.597 5.899 -117.107 1.00 69.25 254 LEU A O 1
ATOM 2093 N N . ILE A 1 255 ? 60.665 5.391 -116.078 1.00 71.31 255 ILE A N 1
ATOM 2094 C CA . ILE A 1 255 ? 60.018 4.741 -117.227 1.00 71.31 255 ILE A CA 1
ATOM 2095 C C . ILE A 1 255 ? 59.799 5.762 -118.349 1.00 71.31 255 ILE A C 1
ATOM 2097 O O . ILE A 1 255 ? 60.070 5.457 -119.507 1.00 71.31 255 ILE A O 1
ATOM 2101 N N . PHE A 1 256 ? 59.366 6.980 -118.019 1.00 65.31 256 PHE A N 1
ATOM 2102 C CA . PHE A 1 256 ? 59.187 8.066 -118.981 1.00 65.31 256 PHE A CA 1
ATOM 2103 C C . PHE A 1 256 ? 60.523 8.489 -119.610 1.00 65.31 256 PHE A C 1
ATOM 2105 O O . PHE A 1 256 ? 60.604 8.665 -120.823 1.00 65.31 256 PHE A O 1
ATOM 2112 N N . LEU A 1 257 ? 61.597 8.560 -118.817 1.00 59.38 257 LEU A N 1
ATOM 2113 C CA . LEU A 1 257 ? 62.949 8.833 -119.308 1.00 59.38 257 LEU A CA 1
ATOM 2114 C C . LEU A 1 257 ? 63.473 7.693 -120.203 1.00 59.38 257 LEU A C 1
ATOM 2116 O O . LEU A 1 257 ? 64.081 7.957 -121.235 1.00 59.38 257 LEU A O 1
ATOM 2120 N N . PHE A 1 258 ? 63.188 6.432 -119.860 1.00 58.19 258 PHE A N 1
ATOM 2121 C CA . PHE A 1 258 ? 63.588 5.257 -120.648 1.00 58.19 258 PHE A CA 1
ATOM 2122 C C . PHE A 1 258 ? 62.790 5.102 -121.956 1.00 58.19 258 PHE A C 1
ATOM 2124 O O . PHE A 1 258 ? 63.310 4.557 -122.922 1.00 58.19 258 PHE A O 1
ATOM 2131 N N . LEU A 1 259 ? 61.549 5.603 -122.012 1.00 57.72 259 LEU A N 1
ATOM 2132 C CA . LEU A 1 259 ? 60.728 5.653 -123.232 1.00 57.72 259 LEU A CA 1
ATOM 2133 C C . LEU A 1 259 ? 61.122 6.794 -124.189 1.00 57.72 259 LEU A C 1
ATOM 2135 O O . LEU A 1 259 ? 60.771 6.731 -125.365 1.00 57.72 259 LEU A O 1
ATOM 2139 N N . ILE A 1 260 ? 61.843 7.818 -123.714 1.00 55.44 260 ILE A N 1
ATOM 2140 C CA . ILE A 1 260 ? 62.244 8.995 -124.511 1.00 55.44 260 ILE A CA 1
ATOM 2141 C C . ILE A 1 260 ? 63.710 8.930 -124.978 1.00 55.44 260 ILE A C 1
ATOM 2143 O O . ILE A 1 260 ? 64.062 9.599 -125.948 1.00 55.44 260 ILE A O 1
ATOM 2147 N N . ILE A 1 261 ? 64.569 8.107 -124.365 1.00 45.03 261 ILE A N 1
ATOM 2148 C CA . ILE A 1 261 ? 65.943 7.898 -124.851 1.00 45.03 261 ILE A CA 1
ATOM 2149 C C . ILE A 1 261 ? 65.935 6.846 -125.980 1.00 45.03 261 ILE A C 1
ATOM 2151 O O . ILE A 1 261 ? 65.661 5.674 -125.714 1.00 45.03 261 ILE A O 1
ATOM 2155 N N . PRO A 1 262 ? 66.260 7.205 -127.238 1.00 42.19 262 PRO A N 1
ATOM 2156 C CA . PRO A 1 262 ? 66.406 6.229 -128.307 1.00 42.19 262 PRO A CA 1
ATOM 2157 C C . PRO A 1 262 ? 67.650 5.374 -128.052 1.00 42.19 262 PRO A C 1
ATOM 2159 O O . PRO A 1 262 ? 68.738 5.893 -127.819 1.00 42.19 262 PRO A O 1
ATOM 2162 N N . ASN A 1 263 ? 67.476 4.058 -128.117 1.00 40.97 263 ASN A N 1
ATOM 2163 C CA . ASN A 1 263 ? 68.526 3.048 -128.060 1.00 40.97 263 ASN A CA 1
ATOM 2164 C C . ASN A 1 263 ? 69.256 2.986 -129.424 1.00 40.97 263 ASN A C 1
ATOM 2166 O O . ASN A 1 263 ? 68.627 2.545 -130.387 1.00 40.97 263 ASN A O 1
ATOM 2170 N N . PRO A 1 264 ? 70.539 3.389 -129.573 1.00 42.16 264 PRO A N 1
AT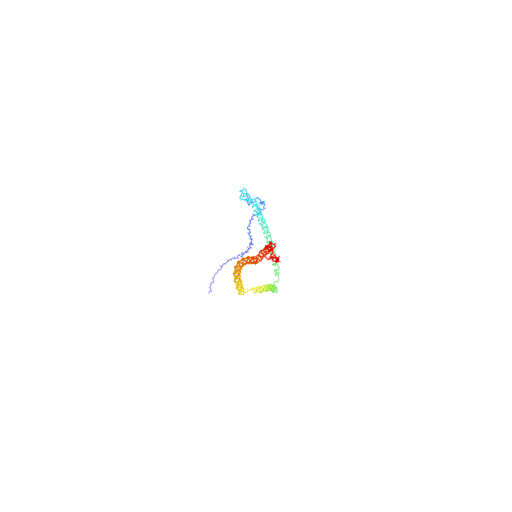OM 2171 C CA . PRO A 1 264 ? 71.257 3.287 -130.836 1.00 42.16 264 PRO A CA 1
ATOM 2172 C C . PRO A 1 264 ? 72.404 2.271 -130.705 1.00 42.16 264 PRO A C 1
ATOM 2174 O O . PRO A 1 264 ? 73.579 2.618 -130.748 1.00 42.16 264 PRO A O 1
ATOM 2177 N N . LEU A 1 265 ? 72.056 0.993 -130.542 1.00 40.16 265 LEU A N 1
ATOM 2178 C CA . LEU A 1 265 ? 72.940 -0.150 -130.808 1.00 40.16 265 LEU A CA 1
ATOM 2179 C C . LEU A 1 265 ? 72.207 -1.144 -131.721 1.00 40.16 265 LEU A C 1
ATOM 2181 O O . LEU A 1 265 ? 71.881 -2.270 -131.357 1.00 40.16 265 LEU A O 1
ATOM 2185 N N . SER A 1 266 ? 71.911 -0.685 -132.934 1.00 43.00 266 SER A N 1
ATOM 2186 C CA . SER A 1 266 ? 71.679 -1.535 -134.106 1.00 43.00 266 SER A CA 1
ATOM 2187 C C . SER A 1 266 ? 71.779 -0.695 -135.370 1.00 43.00 266 SER A C 1
ATOM 2189 O O . SER A 1 266 ? 70.779 -0.168 -135.837 1.00 43.00 266 SER A O 1
ATOM 2191 N N . GLN A 1 267 ? 72.992 -0.557 -135.907 1.00 41.53 267 GLN A N 1
ATOM 2192 C CA . GLN A 1 267 ? 73.284 -0.875 -137.310 1.00 41.53 267 GLN A CA 1
ATOM 2193 C C . GLN A 1 267 ? 74.756 -0.596 -137.625 1.00 41.53 267 GLN A C 1
ATOM 2195 O O . GLN A 1 267 ? 75.197 0.534 -137.796 1.00 41.53 267 GLN A O 1
ATOM 2200 N N . VAL A 1 268 ? 75.504 -1.691 -137.696 1.00 45.12 268 VAL A N 1
ATOM 2201 C CA . VAL A 1 268 ? 76.745 -1.827 -138.454 1.00 45.12 268 VAL A CA 1
ATOM 2202 C C . VAL A 1 268 ? 76.339 -2.161 -139.895 1.00 45.12 268 VAL A C 1
ATOM 2204 O O . VAL A 1 268 ? 75.494 -3.040 -140.059 1.00 45.12 268 VAL A O 1
ATOM 2207 N N . MET A 1 269 ? 76.904 -1.478 -140.904 1.00 40.22 269 MET A N 1
ATOM 2208 C CA . MET A 1 269 ? 77.533 -2.051 -142.122 1.00 40.22 269 MET A CA 1
ATOM 2209 C C . MET A 1 269 ? 77.606 -1.064 -143.313 1.00 40.22 269 MET A C 1
ATOM 2211 O O . MET A 1 269 ? 76.664 -0.318 -143.562 1.00 40.22 269 MET A O 1
ATOM 2215 N N . CYS A 1 270 ? 78.701 -1.214 -144.082 1.00 38.06 270 CYS A N 1
ATOM 2216 C CA . CYS A 1 270 ? 79.087 -0.639 -145.395 1.00 38.06 270 CYS A CA 1
ATOM 2217 C C . CYS A 1 270 ? 79.889 0.694 -145.341 1.00 38.0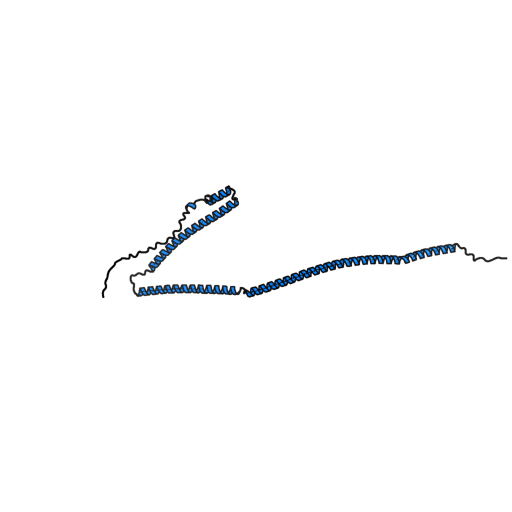6 270 CYS A C 1
ATOM 2219 O O . CYS A 1 270 ? 79.284 1.742 -145.165 1.00 38.06 270 CYS A O 1
ATOM 2221 N N . VAL A 1 271 ? 81.242 0.716 -145.290 1.00 43.25 271 VAL A N 1
ATOM 2222 C CA . VAL A 1 271 ? 82.298 0.374 -146.309 1.00 43.25 271 VAL A CA 1
ATOM 2223 C C . VAL A 1 271 ? 82.359 1.426 -147.439 1.00 43.25 271 VAL A C 1
ATOM 2225 O O . VAL A 1 271 ? 81.283 1.870 -147.841 1.00 43.25 271 VAL A O 1
ATOM 2228 N N . PRO A 1 272 ? 83.536 1.809 -148.000 1.00 59.34 272 PRO A N 1
ATOM 2229 C CA . PRO A 1 272 ? 84.880 1.193 -147.930 1.00 59.34 272 PRO A CA 1
ATOM 2230 C C . PRO A 1 272 ? 85.991 1.977 -147.223 1.00 59.34 272 PRO A C 1
ATOM 2232 O O . PRO A 1 272 ? 85.974 3.225 -147.252 1.00 59.34 272 PRO A O 1
#

pLDDT: mean 82.14, std 20.75, range [30.62, 98.62]

Radius of gyration: 69.88 Å; chains: 1; bounding box: 133×68×239 Å

Sequence (272 aa):
MEDSTRDTEKAEKKKKDQEDPVDAIAPAINIQDEQFAGLSTTPAFNCLHELHAMGKLAGTRLAELKAKYTSLHDTVVSTQESEVQLLQSAKRFTEQIQQQQYHLQQADNFPEVFSTEVSKMREQLLKYQNEYNAVKERESHNQYRMNSLQEEKSLIIKEFEKIPKPGEMEKKMRLLRESTEEIRKEIMQKKLEIKNLREDLTSKQKQLVKEQKELEELLEYQVNLKDEVVHHQAIPVQIGKEIEKTTRKKVYDLIFLFLIIPNPLSQVMCVP

Foldseek 3Di:
DDDDDDDDDDDDDPPPPPPDPPPPPDPPPVCVVVVPDDLCPDPVNVVLVVCVVVVNDDPVRSVVVSVVVVVVVVVVVVVVVVVVVVVVVVVVVVVVVVVVVVVVVVVVPDPPPDPDPVVVVVVVVVVVVVVVVVVVVVVVVVVVVVVVVVVVVVVVVVVVVPPDDPVVVVVVVVVVVVVVVVVVVVVVVVVVVVVVVVVVVVVVVVVVVVVVVVVVVVVVVVVVVVVVVVVVVCVVVVVVVVVVVVVVVVVVVVVVVVVPDDDPPDDDDDDD

Secondary structure (DSSP, 8-state):
-------------------------------TTTTTS-GGGSHHHHHHHHHHHTTSS-HHHHHHHHHHHHHHHHHHHHHHHHHHHHHHHHHHHHHHHHHHHHHHHHHH---GGG--HHHHHHHHHHHHHHHHHHHHHHHHHHHHHHHHHHHHHHHHHHHHHHSPPHHHHHHHHHHHHHHHHHHHHHHHHHHHHHHHHHHHHHHHHHHHHHHHHHHHHHHHHHHHHHHHHHHHHHHHHHHHHHHHHHHHHHHHHHHHHHHHS-----------